Protein AF-A0A3P7Z552-F1 (afdb_monomer)

Radius of gyration: 44.99 Å; Cα contacts (8 Å, |Δi|>4): 333; chains: 1; bounding box: 112×77×110 Å

Mean predicted aligned error: 21.87 Å

Secondary structure (DSSP, 8-state):
-EEEEE-TT--TT-EEESSSSEESSS--EEESPPTT-EEEEEEEEE-TTTTT-GGG--EEEEEEEPPP---HHHHHHHGGGGS--PPPPP---EEEEEETTEEEEE----TT--S--EEEEEEEETTEEEEEEESSSEEEE-S--TTS-EEEEEEEEETTEEPPPPPPEEE-TTS-SPBPP----------------------------THHHHHHHHHHHHHHHHHHHHHHHHHHHHHHHTTS---------------------

Nearest PDB structures (foldseek):
  7y8h-assembly1_A  TM=8.495E-01  e=5.181E-06  Chelicerata
  1x5a-assembly1_A  TM=7.934E-01  e=2.711E-05  Mus musculus
  6xay-assembly2_B  TM=5.189E-01  e=1.094E-05  Homo sapiens
  7yld-assembly2_I  TM=7.518E-01  e=1.071E-02  Homo sapiens
  7u08-assembly1_A  TM=3.903E-01  e=3.159E-04  Homo sapiens

Sequence (265 aa):
MWYRYQCPECPVTTVAHPAENTFTTQRLELSSLKAGSTYTVLIFAENKISKIEAAISQYALVEFTTRQLLDVKEVSLEIYCNYRATVPVVRGLRIEGVQESGVTIAWKPIEIIKNELSYEIESFHNNSSIVVETIRTYYTFESLKPQFMYSFRVRVVSEYGHGAWSEPLWYQPGRGLPIGPINDHDNDDDDYAQNNSIVDFHWSSSVPSLWIWVLLICAFVIIVLFTLLICLRQNQNRKRLSDCDGIDSYKNSIFICLFFFHFKI

pLDDT: mean 75.09, std 21.09, range [28.56, 98.12]

InterPro domains:
  IPR003961 Fibronectin type III [PF00041] (90-169)
  IPR003961 Fibronectin type III [PS50853] (89-176)
  IPR003961 Fibronectin type III [SM00060] (87-163)
  IPR003961 Fibronectin type III [cd00063] (90-168)
  IPR013783 Immunoglobulin-like fold [G3DSA:2.60.40.10] (2-68)
  IPR013783 Immunoglobulin-like fold [G3DSA:2.60.40.10] (90-172)
  IPR036116 Fibronectin type III superfamily [SSF49265] (80-182)
  IPR050449 Ephrin receptor tyrosine kinases [PTHR46877] (7-230)

Structure (mmCIF, N/CA/C/O backbone):
data_AF-A0A3P7Z552-F1
#
_entry.id   AF-A0A3P7Z552-F1
#
loop_
_atom_site.group_PDB
_atom_site.id
_atom_site.type_symbol
_atom_site.label_atom_id
_atom_site.label_alt_id
_atom_site.label_comp_id
_atom_site.label_asym_id
_atom_site.label_entity_id
_atom_site.label_seq_id
_atom_site.pdbx_PDB_ins_code
_atom_site.Cartn_x
_atom_site.Cartn_y
_atom_site.Cartn_z
_atom_site.occupancy
_atom_site.B_iso_or_equiv
_atom_site.auth_seq_id
_atom_site.auth_comp_id
_atom_site.auth_asym_id
_atom_site.auth_atom_id
_atom_site.pdbx_PDB_model_num
ATOM 1 N N . MET A 1 1 ? 29.270 -6.203 -61.004 1.00 78.88 1 MET A N 1
ATOM 2 C CA . MET A 1 1 ? 29.649 -6.833 -59.727 1.00 78.88 1 MET A CA 1
ATOM 3 C C . MET A 1 1 ? 28.451 -6.678 -58.818 1.00 78.88 1 MET A C 1
ATOM 5 O O . MET A 1 1 ? 27.829 -5.621 -58.867 1.00 78.88 1 MET A O 1
ATOM 9 N N . TRP A 1 2 ? 28.083 -7.720 -58.094 1.00 87.44 2 TRP A N 1
ATOM 10 C CA . TRP A 1 2 ? 27.037 -7.660 -57.079 1.00 87.44 2 TRP A CA 1
ATOM 11 C C . TRP A 1 2 ? 27.579 -8.286 -55.801 1.00 87.44 2 TRP A C 1
ATOM 13 O O . TRP A 1 2 ? 28.575 -9.009 -55.825 1.00 87.44 2 TRP A O 1
ATOM 23 N N . TYR A 1 3 ? 26.929 -7.985 -54.695 1.00 89.81 3 TYR A N 1
ATOM 24 C CA . TYR A 1 3 ? 27.220 -8.563 -53.403 1.00 89.81 3 TYR A CA 1
ATOM 25 C C . TYR A 1 3 ? 26.139 -9.565 -53.046 1.00 89.81 3 TYR A C 1
ATOM 27 O O . TYR A 1 3 ? 24.981 -9.414 -53.437 1.00 89.81 3 TYR A O 1
ATOM 35 N N . ARG A 1 4 ? 26.523 -10.591 -52.301 1.00 89.94 4 ARG A N 1
ATOM 36 C CA . ARG A 1 4 ? 25.605 -11.529 -51.661 1.00 89.94 4 ARG A CA 1
ATOM 37 C C . ARG A 1 4 ? 25.976 -11.604 -50.195 1.00 89.94 4 ARG A C 1
ATOM 39 O O . ARG A 1 4 ? 27.164 -11.654 -49.887 1.00 89.94 4 ARG A O 1
ATOM 46 N N . TYR A 1 5 ? 24.996 -11.631 -49.301 1.00 91.94 5 TYR A N 1
ATOM 47 C CA . TYR A 1 5 ? 25.269 -11.828 -47.879 1.00 91.94 5 TYR A CA 1
ATOM 48 C C . TYR A 1 5 ? 24.710 -13.159 -47.375 1.00 91.94 5 TYR A C 1
ATOM 50 O O . TYR A 1 5 ? 23.750 -13.703 -47.923 1.00 91.94 5 TYR A O 1
ATOM 58 N N . GLN A 1 6 ? 25.331 -13.695 -46.328 1.00 91.38 6 GLN A N 1
ATOM 59 C CA . GLN A 1 6 ? 24.820 -14.818 -45.549 1.00 91.38 6 GLN A CA 1
ATOM 60 C C . GLN A 1 6 ? 24.952 -14.491 -44.066 1.00 91.38 6 GLN A C 1
ATOM 62 O O . GLN A 1 6 ? 26.011 -14.061 -43.619 1.00 91.38 6 GLN A O 1
ATOM 67 N N . CYS A 1 7 ? 23.883 -14.720 -43.310 1.00 91.38 7 CYS A N 1
ATOM 68 C CA . CYS A 1 7 ? 23.893 -14.618 -41.858 1.00 91.38 7 CYS A CA 1
ATOM 69 C C . CYS A 1 7 ? 23.390 -15.947 -41.273 1.00 91.38 7 CYS A C 1
ATOM 71 O O . CYS A 1 7 ? 22.176 -16.146 -41.208 1.00 91.38 7 CYS A O 1
ATOM 73 N N . PRO A 1 8 ? 24.287 -16.884 -40.919 1.00 88.75 8 PRO A N 1
ATOM 74 C CA . PRO A 1 8 ? 23.902 -18.233 -40.497 1.00 88.75 8 PRO A CA 1
ATOM 75 C C . PRO A 1 8 ? 23.135 -18.253 -39.170 1.00 88.75 8 PRO A C 1
ATOM 77 O O . PRO A 1 8 ? 22.266 -19.097 -38.982 1.00 88.75 8 PRO A O 1
ATOM 80 N N . GLU A 1 9 ? 23.426 -17.310 -38.273 1.00 91.25 9 GLU A N 1
ATOM 81 C CA . GLU A 1 9 ? 22.829 -17.240 -36.932 1.00 91.25 9 GLU A CA 1
ATOM 82 C C . GLU A 1 9 ? 21.707 -16.194 -36.824 1.00 91.25 9 GLU A C 1
ATOM 84 O O . GLU A 1 9 ? 21.160 -15.977 -35.742 1.00 91.25 9 GLU A O 1
ATOM 89 N N . CYS A 1 10 ? 21.337 -15.534 -37.928 1.00 91.31 10 CYS A N 1
ATOM 90 C CA . CYS A 1 10 ? 20.244 -14.565 -37.910 1.00 91.31 10 CYS A CA 1
ATOM 91 C C . CYS A 1 10 ? 18.884 -15.259 -37.685 1.00 91.31 10 CYS A C 1
ATOM 93 O O . CYS A 1 10 ? 18.593 -16.270 -38.327 1.00 91.31 10 CYS A O 1
ATOM 95 N N . PRO A 1 11 ? 18.009 -14.707 -36.823 1.00 90.25 11 PRO A N 1
ATOM 96 C CA . PRO A 1 11 ? 16.634 -15.170 -36.670 1.00 90.25 11 PRO A CA 1
ATOM 97 C C . PRO A 1 11 ? 15.841 -15.147 -37.984 1.00 90.25 11 PRO A C 1
ATOM 99 O O . PRO A 1 11 ? 16.024 -14.272 -38.825 1.00 90.25 11 PRO A O 1
ATOM 102 N N . VAL A 1 12 ? 14.845 -16.029 -38.111 1.00 87.00 12 VAL A N 1
ATOM 103 C CA . VAL A 1 12 ? 13.898 -16.016 -39.249 1.00 87.00 12 VAL A CA 1
ATOM 104 C C . VAL A 1 12 ? 13.080 -14.722 -39.349 1.00 87.00 12 VAL A C 1
ATOM 106 O O . VAL A 1 12 ? 12.520 -14.421 -40.395 1.00 87.00 12 VAL A O 1
ATOM 109 N N . THR A 1 13 ? 13.008 -13.950 -38.261 1.00 88.25 13 THR A N 1
ATOM 110 C CA . THR A 1 13 ? 12.330 -12.649 -38.194 1.00 88.25 13 THR A CA 1
ATOM 111 C C . THR A 1 13 ? 13.183 -11.496 -38.712 1.00 88.25 13 THR A C 1
ATOM 113 O O . THR A 1 13 ? 12.690 -10.371 -38.773 1.00 88.25 13 THR A O 1
ATOM 116 N N . THR A 1 14 ? 14.461 -11.732 -39.023 1.00 90.88 14 THR A N 1
ATOM 117 C CA . THR A 1 14 ? 15.367 -10.693 -39.509 1.00 90.88 14 THR A CA 1
ATOM 118 C C . THR A 1 14 ? 14.901 -10.172 -40.859 1.00 90.88 14 THR A C 1
ATOM 120 O O . THR A 1 14 ? 14.710 -10.939 -41.801 1.00 90.88 14 THR A O 1
ATOM 123 N N . VAL A 1 15 ? 14.748 -8.854 -40.960 1.00 92.19 15 VAL A N 1
ATOM 124 C CA . VAL A 1 15 ? 14.378 -8.190 -42.212 1.00 92.19 15 VAL A CA 1
ATOM 125 C C . VAL A 1 15 ? 15.610 -7.487 -42.757 1.00 92.19 15 VAL A C 1
ATOM 127 O O . VAL A 1 15 ? 16.234 -6.683 -42.064 1.00 92.19 15 VAL A O 1
ATOM 130 N N . ALA A 1 16 ? 15.966 -7.802 -43.997 1.00 91.06 16 ALA A N 1
ATOM 131 C CA . ALA A 1 16 ? 17.075 -7.169 -44.688 1.00 91.06 16 ALA A CA 1
ATOM 132 C C . ALA A 1 16 ? 16.589 -6.059 -45.616 1.00 91.06 16 ALA A C 1
ATOM 134 O O . ALA A 1 16 ? 15.540 -6.175 -46.250 1.00 91.06 16 ALA A O 1
ATOM 135 N N . HIS A 1 17 ? 17.371 -4.989 -45.705 1.00 90.75 17 HIS A N 1
ATOM 136 C CA . HIS A 1 17 ? 17.194 -3.941 -46.698 1.00 90.75 17 HIS A CA 1
ATOM 137 C C . HIS A 1 17 ? 18.519 -3.740 -47.446 1.00 90.75 17 HIS A C 1
ATOM 139 O O . HIS A 1 17 ? 19.508 -3.336 -46.824 1.00 90.75 17 HIS A O 1
ATOM 145 N N . PRO A 1 18 ? 18.562 -4.011 -48.766 1.00 87.19 18 PRO A N 1
ATOM 146 C CA . PRO A 1 18 ? 17.468 -4.520 -49.613 1.00 87.19 18 PRO A CA 1
ATOM 147 C C . PRO A 1 18 ? 17.020 -5.952 -49.245 1.00 87.19 18 PRO A C 1
ATOM 149 O O . PRO A 1 18 ? 17.784 -6.710 -48.661 1.00 87.19 18 PRO A O 1
ATOM 152 N N . ALA A 1 19 ? 15.768 -6.299 -49.573 1.00 82.44 19 ALA A N 1
ATOM 153 C CA . ALA A 1 19 ? 15.126 -7.555 -49.149 1.00 82.44 19 ALA A CA 1
ATOM 154 C C . ALA A 1 19 ? 15.685 -8.813 -49.833 1.00 82.44 19 ALA A C 1
ATOM 156 O O . ALA A 1 19 ? 15.510 -9.926 -49.340 1.00 82.44 19 ALA A O 1
ATOM 157 N N . GLU A 1 20 ? 16.347 -8.643 -50.975 1.00 82.25 20 GLU A N 1
ATOM 158 C CA . GLU A 1 20 ? 17.007 -9.731 -51.682 1.00 82.25 20 GLU A CA 1
ATOM 159 C C . GLU A 1 20 ? 18.341 -10.089 -51.017 1.00 82.25 20 GLU A C 1
ATOM 161 O O . GLU A 1 20 ? 19.071 -9.240 -50.506 1.00 82.25 20 GLU A O 1
ATOM 166 N N . ASN A 1 21 ? 18.705 -11.370 -51.077 1.00 80.31 21 ASN A N 1
ATOM 167 C CA . ASN A 1 21 ? 19.999 -11.857 -50.590 1.00 80.31 21 ASN A CA 1
ATOM 168 C C . ASN A 1 21 ? 21.188 -11.359 -51.434 1.00 80.31 21 ASN A C 1
ATOM 170 O O . ASN A 1 21 ? 22.340 -11.468 -51.002 1.00 80.31 21 ASN A O 1
ATOM 174 N N . THR A 1 22 ? 20.910 -10.812 -52.619 1.00 86.00 22 THR A N 1
ATOM 175 C CA . THR A 1 22 ? 21.871 -10.178 -53.515 1.00 86.00 22 THR A CA 1
ATOM 176 C C . THR A 1 22 ? 21.560 -8.706 -53.697 1.00 86.00 22 THR A C 1
ATOM 178 O O . THR A 1 22 ? 20.406 -8.320 -53.844 1.00 86.00 22 THR A O 1
ATOM 181 N N . PHE A 1 23 ? 22.597 -7.880 -53.737 1.00 89.00 23 PHE A N 1
ATOM 182 C CA . PHE A 1 23 ? 22.444 -6.438 -53.832 1.00 89.00 23 PHE A CA 1
ATOM 183 C C . PHE A 1 23 ? 23.617 -5.794 -54.566 1.00 89.00 23 PHE A C 1
ATOM 185 O O . PHE A 1 23 ? 24.729 -6.314 -54.589 1.00 89.00 23 PHE A O 1
ATOM 192 N N . THR A 1 24 ? 23.379 -4.650 -55.199 1.00 87.38 24 THR A N 1
ATOM 193 C CA . THR A 1 24 ? 24.417 -3.879 -55.910 1.00 87.38 24 THR A CA 1
ATOM 194 C C . THR A 1 24 ? 24.844 -2.625 -55.152 1.00 87.38 24 THR A C 1
ATOM 196 O O . THR A 1 24 ? 25.784 -1.947 -55.562 1.00 87.38 24 THR A O 1
ATOM 199 N N . THR A 1 25 ? 24.150 -2.297 -54.062 1.00 85.44 25 THR A N 1
ATOM 200 C CA . THR A 1 25 ? 24.465 -1.174 -53.176 1.00 85.44 25 THR A CA 1
ATOM 201 C C . THR A 1 25 ? 25.641 -1.512 -52.256 1.00 85.44 25 THR A C 1
ATOM 203 O O . THR A 1 25 ? 26.015 -2.667 -52.091 1.00 85.44 25 THR A O 1
ATOM 206 N N . GLN A 1 26 ? 26.232 -0.500 -51.620 1.00 86.62 26 GLN A N 1
ATOM 207 C CA . GLN A 1 26 ? 27.277 -0.689 -50.598 1.00 86.62 26 GLN A CA 1
ATOM 208 C C . GLN A 1 26 ? 26.708 -0.702 -49.169 1.00 86.62 26 GLN A C 1
ATOM 210 O O . GLN A 1 26 ? 27.449 -0.591 -48.198 1.00 86.62 26 GLN A O 1
ATOM 215 N N . ARG A 1 27 ? 25.380 -0.796 -49.033 1.00 89.38 27 ARG A N 1
ATOM 216 C CA . ARG A 1 27 ? 24.671 -0.724 -47.754 1.00 89.38 27 ARG A CA 1
ATOM 217 C C . ARG A 1 27 ? 23.698 -1.889 -47.643 1.00 89.38 27 ARG A C 1
ATOM 219 O O . ARG A 1 27 ? 22.850 -2.054 -48.518 1.00 89.38 27 ARG A O 1
ATOM 226 N N . LEU A 1 28 ? 23.847 -2.638 -46.556 1.00 90.62 28 LEU A N 1
ATOM 227 C CA . LEU A 1 28 ? 22.957 -3.697 -46.100 1.00 90.62 28 LEU A CA 1
ATOM 228 C C . LEU A 1 28 ? 22.501 -3.331 -44.687 1.00 90.62 28 LEU A C 1
ATOM 230 O O . LEU A 1 28 ? 23.337 -3.108 -43.811 1.00 90.62 28 LEU A O 1
ATOM 234 N N . GLU A 1 29 ? 21.194 -3.264 -44.465 1.00 92.12 29 GLU A N 1
ATOM 235 C CA . GLU A 1 29 ? 20.614 -3.053 -43.139 1.00 92.12 29 GLU A CA 1
ATOM 236 C C . GLU A 1 29 ? 19.877 -4.310 -42.695 1.00 92.12 29 GLU A C 1
ATOM 238 O O . GLU A 1 29 ? 19.029 -4.820 -43.422 1.00 92.12 29 GLU A O 1
ATOM 243 N N . LEU A 1 30 ? 20.193 -4.795 -41.496 1.00 92.56 30 LEU A N 1
ATOM 244 C CA . LEU A 1 30 ? 19.517 -5.925 -40.868 1.00 92.56 30 LEU A CA 1
ATOM 245 C C . LEU A 1 30 ? 18.741 -5.413 -39.656 1.00 92.56 30 LEU A C 1
ATOM 247 O O . LEU A 1 30 ? 19.326 -4.840 -38.735 1.00 92.56 30 LEU A O 1
ATOM 251 N N . SER A 1 31 ? 17.428 -5.617 -39.652 1.00 91.75 31 SER A N 1
ATOM 252 C CA . SER A 1 31 ? 16.546 -5.279 -38.534 1.00 91.75 31 SER A CA 1
ATOM 253 C C . SER A 1 31 ? 15.936 -6.536 -37.911 1.00 91.75 31 SER A C 1
ATOM 255 O O . SER A 1 31 ? 16.075 -7.639 -38.439 1.00 91.75 31 SER A O 1
ATOM 257 N N . SER A 1 32 ? 15.289 -6.388 -36.750 1.00 91.00 32 SER A N 1
ATOM 258 C CA . SER A 1 32 ? 14.664 -7.501 -36.012 1.00 91.00 32 SER A CA 1
ATOM 259 C C . SER A 1 32 ? 15.648 -8.596 -35.562 1.00 91.00 32 SER A C 1
ATOM 261 O O . SER A 1 32 ? 15.313 -9.782 -35.528 1.00 91.00 32 SER A O 1
ATOM 263 N N . LEU A 1 33 ? 16.875 -8.195 -35.218 1.00 91.75 33 LEU A N 1
ATOM 264 C CA . LEU A 1 33 ? 17.875 -9.038 -34.560 1.00 91.75 33 LEU A CA 1
ATOM 265 C C . LEU A 1 33 ? 17.625 -9.086 -33.045 1.00 91.75 33 LEU A C 1
ATOM 267 O O . LEU A 1 33 ? 17.090 -8.138 -32.465 1.00 91.75 33 LEU A O 1
ATOM 271 N N . LYS A 1 34 ? 18.031 -10.174 -32.383 1.00 90.75 34 LYS A N 1
ATOM 272 C CA . LYS A 1 34 ? 17.919 -10.302 -30.924 1.00 90.75 34 LYS A CA 1
ATOM 273 C C . LYS A 1 34 ? 18.885 -9.331 -30.250 1.00 90.75 34 LYS A C 1
ATOM 275 O O . LYS A 1 34 ? 20.026 -9.195 -30.683 1.00 90.75 34 LYS A O 1
ATOM 280 N N . ALA A 1 35 ? 18.436 -8.669 -29.188 1.00 89.38 35 ALA A N 1
ATOM 281 C CA . ALA A 1 35 ? 19.264 -7.778 -28.382 1.00 89.38 35 ALA A CA 1
ATOM 282 C C . ALA A 1 35 ? 20.356 -8.541 -27.604 1.00 89.38 35 ALA A C 1
ATOM 284 O O . ALA A 1 35 ? 20.172 -9.711 -27.258 1.00 89.38 35 ALA A O 1
ATOM 285 N N . GLY A 1 36 ? 21.479 -7.877 -27.319 1.00 88.31 36 GLY A N 1
ATOM 286 C CA . GLY A 1 36 ? 22.594 -8.427 -26.534 1.00 88.31 36 GLY A CA 1
ATOM 287 C C . GLY A 1 36 ? 23.224 -9.691 -27.127 1.00 88.31 36 GLY A C 1
ATOM 288 O O . GLY A 1 36 ? 23.725 -10.526 -26.382 1.00 88.31 36 GLY A O 1
ATOM 289 N N . SER A 1 37 ? 23.126 -9.877 -28.443 1.00 91.25 37 SER A N 1
ATOM 290 C CA . SER A 1 37 ? 23.593 -11.074 -29.146 1.00 91.25 37 SER A CA 1
ATOM 291 C C . SER A 1 37 ? 24.652 -10.689 -30.174 1.00 91.25 37 SER A C 1
ATOM 293 O O . SER A 1 37 ? 24.537 -9.651 -30.832 1.00 91.25 37 SER A O 1
ATOM 295 N N . THR A 1 38 ? 25.686 -11.513 -30.304 1.00 93.62 38 THR A N 1
ATOM 296 C CA . THR A 1 38 ? 26.704 -11.361 -31.347 1.00 93.62 38 THR A CA 1
ATOM 297 C C . THR A 1 38 ? 26.264 -12.103 -32.597 1.00 93.62 38 THR A C 1
ATOM 299 O O . THR A 1 38 ? 25.733 -13.205 -32.505 1.00 93.62 38 THR A O 1
ATOM 302 N N . TYR A 1 39 ? 26.462 -11.476 -33.751 1.00 93.69 39 TYR A N 1
ATOM 303 C CA . TYR A 1 39 ? 26.129 -12.025 -35.055 1.00 93.69 39 TYR A CA 1
ATOM 304 C C . TYR A 1 39 ? 27.324 -11.938 -35.992 1.00 93.69 39 TYR A C 1
ATOM 306 O O . TYR A 1 39 ? 28.089 -10.971 -35.965 1.00 93.69 39 TYR A O 1
ATOM 314 N N . THR A 1 40 ? 27.418 -12.923 -36.879 1.00 94.12 40 THR A N 1
ATOM 315 C CA . THR A 1 40 ? 28.403 -12.963 -37.958 1.00 94.12 40 THR A CA 1
ATOM 316 C C . THR A 1 40 ? 27.700 -12.902 -39.309 1.00 94.12 40 THR A C 1
ATOM 318 O O . THR A 1 40 ? 26.794 -13.688 -39.588 1.00 94.12 40 THR A O 1
ATOM 321 N N . VAL A 1 41 ? 28.135 -11.983 -40.168 1.00 93.56 41 VAL A N 1
ATOM 322 C CA . VAL A 1 41 ? 27.643 -11.826 -41.540 1.00 93.56 41 VAL A CA 1
ATOM 323 C C . VAL A 1 41 ? 28.797 -12.014 -42.514 1.00 93.56 41 VAL A C 1
ATOM 325 O O . VAL A 1 41 ? 29.832 -11.358 -42.412 1.00 93.56 41 VAL A O 1
ATOM 328 N N . LEU A 1 42 ? 28.603 -12.912 -43.475 1.00 91.50 42 LEU A N 1
ATOM 329 C CA . LEU A 1 42 ? 29.540 -13.182 -44.559 1.00 91.50 42 LEU A CA 1
ATOM 330 C C . LEU A 1 42 ? 29.101 -12.399 -45.795 1.00 91.50 42 LEU A C 1
ATOM 332 O O . LEU A 1 42 ? 27.964 -12.561 -46.244 1.00 91.50 42 LEU A O 1
ATOM 336 N N . ILE A 1 43 ? 29.981 -11.571 -46.355 1.00 91.06 43 ILE A N 1
ATOM 337 C CA . ILE A 1 43 ? 29.708 -10.775 -47.559 1.00 91.06 43 ILE A CA 1
ATOM 338 C C . ILE A 1 43 ? 30.594 -11.267 -48.697 1.00 91.06 43 ILE A C 1
ATOM 340 O O . ILE A 1 43 ? 31.818 -11.193 -48.624 1.00 91.06 43 ILE A O 1
ATOM 344 N N . PHE A 1 44 ? 29.967 -11.732 -49.769 1.00 88.31 44 PHE A N 1
ATOM 345 C CA . PHE A 1 44 ? 30.616 -12.236 -50.973 1.00 88.31 44 PHE A CA 1
ATOM 346 C C . PHE A 1 44 ? 30.554 -11.168 -52.061 1.00 88.31 44 PHE A C 1
ATOM 348 O O . PHE A 1 44 ? 29.479 -10.634 -52.337 1.00 88.31 44 PHE A O 1
ATOM 355 N N . ALA A 1 45 ? 31.685 -10.875 -52.701 1.00 86.19 45 ALA A N 1
ATOM 356 C CA . ALA A 1 45 ? 31.728 -10.048 -53.902 1.00 86.19 45 ALA A CA 1
ATOM 357 C C . ALA A 1 45 ? 31.728 -10.959 -55.135 1.00 86.19 45 ALA A C 1
ATOM 359 O O . ALA A 1 45 ? 32.672 -11.711 -55.369 1.00 86.19 45 ALA A O 1
ATOM 360 N N . GLU A 1 46 ? 30.663 -10.897 -55.927 1.00 82.75 46 GLU A N 1
ATOM 361 C CA . GLU A 1 46 ? 30.442 -11.796 -57.053 1.00 82.75 46 GLU A CA 1
ATOM 362 C C . GLU A 1 46 ? 30.428 -11.042 -58.392 1.00 82.75 46 GLU A C 1
ATOM 364 O O . GLU A 1 46 ? 30.015 -9.880 -58.534 1.00 82.75 46 GLU A O 1
ATOM 369 N N . ASN A 1 47 ? 30.917 -11.726 -59.422 1.00 78.94 47 ASN A N 1
ATOM 370 C CA . ASN A 1 47 ? 30.888 -11.273 -60.802 1.00 78.94 47 ASN A CA 1
ATOM 371 C C . ASN A 1 47 ? 30.501 -12.443 -61.726 1.00 78.94 47 ASN A C 1
ATOM 373 O O . ASN A 1 47 ? 30.228 -13.559 -61.293 1.00 78.94 47 ASN A O 1
ATOM 377 N N . LYS A 1 48 ? 30.447 -12.200 -63.038 1.00 72.19 48 LYS A N 1
ATOM 378 C CA . LYS A 1 48 ? 30.058 -13.238 -64.008 1.00 72.19 48 LYS A CA 1
ATOM 379 C C . LYS A 1 48 ? 31.056 -14.412 -64.087 1.00 72.19 48 LYS A C 1
ATOM 381 O O . LYS A 1 48 ? 30.699 -15.442 -64.642 1.00 72.19 48 LYS A O 1
ATOM 386 N N . ILE A 1 49 ? 32.260 -14.262 -63.527 1.00 67.06 49 ILE A N 1
ATOM 387 C CA . ILE A 1 49 ? 33.347 -15.254 -63.521 1.00 67.06 49 ILE A CA 1
ATOM 388 C C . ILE A 1 49 ? 33.311 -16.088 -62.227 1.00 67.06 49 ILE A C 1
ATOM 390 O O . ILE A 1 49 ? 33.524 -17.294 -62.269 1.00 67.06 49 ILE A O 1
ATOM 394 N N . SER A 1 50 ? 32.929 -15.494 -61.090 1.00 63.75 50 SER A N 1
ATOM 395 C CA . SER A 1 50 ? 32.868 -16.171 -59.784 1.00 63.75 50 SER A CA 1
ATOM 396 C C . SER A 1 50 ? 31.802 -17.272 -59.689 1.00 63.75 50 SER A C 1
ATOM 398 O O . SER A 1 50 ? 31.834 -18.068 -58.759 1.00 63.75 50 SER A O 1
ATOM 400 N N . LYS A 1 51 ? 30.865 -17.354 -60.647 1.00 58.94 51 LYS A N 1
ATOM 401 C CA . LYS A 1 51 ? 29.892 -18.460 -60.746 1.00 58.94 51 LYS A CA 1
ATOM 402 C C . LYS A 1 51 ? 30.502 -19.777 -61.245 1.00 58.94 51 LYS A C 1
ATOM 404 O O . LYS A 1 51 ? 29.878 -20.816 -61.069 1.00 58.94 51 LYS A O 1
ATOM 409 N N . ILE A 1 52 ? 31.670 -19.731 -61.890 1.00 60.22 52 ILE A N 1
ATOM 410 C CA . ILE A 1 52 ? 32.281 -20.885 -62.571 1.00 60.22 52 ILE A CA 1
ATOM 411 C C . ILE A 1 52 ? 33.181 -21.683 -61.615 1.00 60.22 52 ILE A C 1
ATOM 413 O O . ILE A 1 52 ? 33.342 -22.886 -61.787 1.00 60.22 52 ILE A O 1
ATOM 417 N N . GLU A 1 53 ? 33.696 -21.046 -60.559 1.00 62.34 53 GLU A N 1
ATOM 418 C CA . GLU A 1 53 ? 34.611 -21.670 -59.602 1.00 62.34 53 GLU A CA 1
ATOM 419 C C . GLU A 1 53 ? 34.274 -21.229 -58.169 1.00 62.34 53 GLU A C 1
ATOM 421 O O . GLU A 1 53 ? 34.924 -20.377 -57.564 1.00 62.34 53 GLU A O 1
ATOM 426 N N . ALA A 1 54 ? 33.212 -21.819 -57.612 1.00 55.62 54 ALA A N 1
ATOM 427 C CA . ALA A 1 54 ? 32.751 -21.550 -56.245 1.00 55.62 54 ALA A CA 1
ATOM 428 C C . ALA A 1 54 ? 33.806 -21.875 -55.162 1.00 55.62 54 ALA A C 1
ATOM 430 O O . ALA A 1 54 ? 33.675 -21.435 -54.024 1.00 55.62 54 ALA A O 1
ATOM 431 N N . ALA A 1 55 ? 34.869 -22.609 -55.514 1.00 55.03 55 ALA A N 1
ATOM 432 C CA . ALA A 1 55 ? 35.958 -22.992 -54.617 1.00 55.03 55 ALA A CA 1
ATOM 433 C C . ALA A 1 55 ? 36.845 -21.813 -54.158 1.00 55.03 55 ALA A C 1
ATOM 435 O O . ALA A 1 55 ? 37.580 -21.962 -53.186 1.00 55.03 55 ALA A O 1
ATOM 436 N N . ILE A 1 56 ? 36.772 -20.647 -54.819 1.00 54.81 56 ILE A N 1
ATOM 437 C CA . ILE A 1 56 ? 37.615 -19.469 -54.524 1.00 54.81 56 ILE A CA 1
ATOM 438 C C . ILE A 1 56 ? 36.762 -18.272 -54.067 1.00 54.81 56 ILE A C 1
ATOM 440 O O . ILE A 1 56 ? 37.229 -17.135 -54.071 1.00 54.81 56 ILE A O 1
ATOM 444 N N . SER A 1 57 ? 35.492 -18.466 -53.683 1.00 61.38 57 SER A N 1
ATOM 445 C CA . SER A 1 57 ? 34.647 -17.340 -53.265 1.00 61.38 57 SER A CA 1
ATOM 446 C C . SER A 1 57 ? 35.179 -16.714 -51.967 1.00 61.38 57 SER A C 1
ATOM 448 O O . SER A 1 57 ? 34.866 -17.170 -50.868 1.00 61.38 57 SER A O 1
ATOM 450 N N . GLN A 1 58 ? 36.005 -15.677 -52.100 1.00 71.94 58 GLN A N 1
ATOM 451 C CA . GLN A 1 58 ? 36.489 -14.875 -50.986 1.00 71.94 58 GLN A CA 1
ATOM 452 C C . GLN A 1 58 ? 35.315 -14.079 -50.416 1.00 71.94 58 GLN A C 1
ATOM 454 O O . GLN A 1 58 ? 34.550 -13.452 -51.155 1.00 71.94 58 GLN A O 1
ATOM 459 N N . TYR A 1 59 ? 35.175 -14.119 -49.098 1.00 84.38 59 TYR A N 1
ATOM 460 C CA . TYR A 1 59 ? 34.166 -13.367 -48.371 1.00 84.38 59 TYR A CA 1
ATOM 461 C C . TYR A 1 59 ? 34.820 -12.497 -47.306 1.00 84.38 59 TYR A C 1
ATOM 463 O O . TYR A 1 59 ? 35.853 -12.849 -46.736 1.00 84.38 59 TYR A O 1
ATOM 471 N N . ALA A 1 60 ? 34.193 -11.361 -47.027 1.00 88.44 60 ALA A N 1
ATOM 472 C CA . ALA A 1 60 ? 34.483 -10.578 -45.839 1.00 88.44 60 ALA A CA 1
ATOM 473 C C . ALA A 1 60 ? 33.622 -11.093 -44.680 1.00 88.44 60 ALA A C 1
ATOM 475 O O . ALA A 1 60 ? 32.428 -11.342 -44.859 1.00 88.44 60 ALA A O 1
ATOM 476 N N . LEU A 1 61 ? 34.227 -11.245 -43.503 1.00 90.25 61 LEU A N 1
ATOM 477 C CA . LEU A 1 61 ? 33.532 -11.587 -42.266 1.00 90.25 61 LEU A CA 1
ATOM 478 C C . LEU A 1 61 ? 33.289 -10.305 -41.469 1.00 90.25 61 LEU A C 1
ATOM 480 O O . LEU A 1 61 ? 34.232 -9.578 -41.161 1.00 90.25 61 LEU A O 1
ATOM 484 N N . VAL A 1 62 ? 32.026 -10.041 -41.143 1.00 92.38 62 VAL A N 1
ATOM 485 C CA . VAL A 1 62 ? 31.608 -8.912 -40.308 1.00 92.38 62 VAL A CA 1
ATOM 486 C C . VAL A 1 62 ? 30.977 -9.460 -39.039 1.00 92.38 62 VAL A C 1
ATOM 488 O O . VAL A 1 62 ? 29.929 -10.099 -39.091 1.00 92.38 62 VAL A O 1
ATOM 491 N N . GLU A 1 63 ? 31.612 -9.202 -37.903 1.00 94.25 63 GLU A N 1
ATOM 492 C CA . GLU A 1 63 ? 31.104 -9.568 -36.585 1.00 94.25 63 GLU A CA 1
ATOM 493 C C . GLU A 1 63 ? 30.630 -8.314 -35.852 1.00 94.25 63 GLU A C 1
ATOM 495 O O . GLU A 1 63 ? 31.330 -7.300 -35.816 1.00 94.25 63 GLU A O 1
ATOM 500 N N . PHE A 1 64 ? 29.423 -8.363 -35.294 1.00 92.38 64 PHE A N 1
ATOM 501 C CA . PHE A 1 64 ? 28.871 -7.255 -34.523 1.00 92.38 64 PHE A CA 1
ATOM 502 C C . PHE A 1 64 ? 27.984 -7.758 -33.387 1.00 92.38 64 PHE A C 1
ATOM 504 O O . PHE A 1 64 ? 27.309 -8.778 -33.506 1.00 92.38 64 PHE A O 1
ATOM 511 N N . THR A 1 65 ? 27.940 -7.003 -32.292 1.00 91.38 65 THR A N 1
ATOM 512 C CA . THR A 1 65 ? 27.090 -7.300 -31.135 1.00 91.38 65 THR A CA 1
ATOM 513 C C . THR A 1 65 ? 25.963 -6.285 -31.052 1.00 91.38 65 THR A C 1
ATOM 515 O O . THR A 1 65 ? 26.193 -5.072 -31.049 1.00 91.38 65 THR A O 1
ATOM 518 N N . THR A 1 66 ? 24.722 -6.767 -31.007 1.00 91.44 66 THR A N 1
ATOM 519 C CA . THR A 1 66 ? 23.557 -5.899 -30.831 1.00 91.44 66 THR A CA 1
ATOM 520 C C . THR A 1 66 ? 23.533 -5.334 -29.417 1.00 91.44 66 THR A C 1
ATOM 522 O O . THR A 1 66 ? 23.955 -5.971 -28.451 1.00 91.44 66 THR A O 1
ATOM 525 N N . ARG A 1 67 ? 23.000 -4.117 -29.276 1.00 86.06 67 ARG A N 1
ATOM 526 C CA . ARG A 1 67 ? 22.826 -3.506 -27.955 1.00 86.06 67 ARG A CA 1
ATOM 527 C C . ARG A 1 67 ? 21.941 -4.400 -27.091 1.00 86.06 67 ARG A C 1
ATOM 529 O O . ARG A 1 67 ? 20.937 -4.927 -27.570 1.00 86.06 67 ARG A O 1
ATOM 536 N N . GLN A 1 68 ? 22.314 -4.570 -25.829 1.00 82.94 68 GLN A N 1
ATOM 537 C CA . GLN A 1 68 ? 21.476 -5.253 -24.855 1.00 82.94 68 GLN A CA 1
ATOM 538 C C . GLN A 1 68 ? 20.273 -4.367 -24.526 1.00 82.94 68 GLN A C 1
ATOM 540 O O . GLN A 1 68 ? 20.423 -3.176 -24.255 1.00 82.94 68 GLN A O 1
ATOM 545 N N . LEU A 1 69 ? 19.075 -4.947 -24.563 1.00 72.19 69 LEU A N 1
ATOM 546 C CA . LEU A 1 69 ? 17.909 -4.334 -23.944 1.00 72.19 69 LEU A CA 1
ATOM 547 C C . LEU A 1 69 ? 18.023 -4.643 -22.454 1.00 72.19 69 LEU A C 1
ATOM 549 O O . LEU A 1 69 ? 17.872 -5.794 -22.051 1.00 72.19 69 LEU A O 1
ATOM 553 N N . LEU A 1 70 ? 18.377 -3.630 -21.665 1.00 67.44 70 LEU A N 1
ATOM 554 C CA . LEU A 1 70 ? 18.262 -3.698 -20.214 1.00 67.44 70 LEU A CA 1
ATOM 555 C C . LEU A 1 70 ? 16.792 -3.956 -19.883 1.00 67.44 70 LEU A C 1
ATOM 557 O O . LEU A 1 70 ? 15.914 -3.222 -20.344 1.00 67.44 70 LEU A O 1
ATOM 561 N N . ASP A 1 71 ? 16.531 -5.018 -19.124 1.00 55.53 71 ASP A N 1
ATOM 562 C CA . ASP A 1 71 ? 15.193 -5.286 -18.623 1.00 55.53 71 ASP A CA 1
ATOM 563 C C . ASP A 1 71 ? 14.804 -4.110 -17.717 1.00 55.53 71 ASP A C 1
ATOM 565 O O . ASP A 1 71 ? 15.512 -3.767 -16.766 1.00 55.53 71 ASP A O 1
ATOM 569 N N . VAL A 1 72 ? 13.701 -3.438 -18.043 1.00 51.47 72 VAL A N 1
ATOM 570 C CA . VAL A 1 72 ? 13.278 -2.155 -17.443 1.00 51.47 72 VAL A CA 1
ATOM 571 C C . VAL A 1 72 ? 13.059 -2.265 -15.921 1.00 51.47 72 VAL A C 1
ATOM 573 O O . VAL A 1 72 ? 12.936 -1.260 -15.222 1.00 51.47 72 VAL A O 1
ATOM 576 N N . LYS A 1 73 ? 13.092 -3.478 -15.364 1.00 52.97 73 LYS A N 1
ATOM 577 C CA . LYS A 1 73 ? 13.080 -3.727 -13.921 1.00 52.97 73 LYS A CA 1
ATOM 578 C C . LYS A 1 73 ? 14.293 -3.183 -13.164 1.00 52.97 73 LYS A C 1
ATOM 580 O O . LYS A 1 73 ? 14.114 -2.764 -12.026 1.00 52.97 73 LYS A O 1
ATOM 585 N N . GLU A 1 74 ? 15.488 -3.155 -13.749 1.00 51.44 74 GLU A N 1
ATOM 586 C CA . GLU A 1 74 ? 16.704 -2.780 -13.000 1.00 51.44 74 GLU A CA 1
ATOM 587 C C . GLU A 1 74 ? 16.988 -1.268 -13.055 1.00 51.44 74 GLU A C 1
ATOM 589 O O . GLU A 1 74 ? 17.368 -0.657 -12.059 1.00 51.44 74 GLU A O 1
ATOM 594 N N . VAL A 1 75 ? 16.640 -0.618 -14.170 1.00 47.25 75 VAL A N 1
ATOM 595 C CA . VAL A 1 75 ? 16.746 0.848 -14.342 1.00 47.25 75 VAL A CA 1
ATOM 596 C C . VAL A 1 75 ? 15.705 1.609 -13.499 1.00 47.25 75 VAL A C 1
ATOM 598 O O . VAL A 1 75 ? 15.864 2.794 -13.208 1.00 47.25 75 VAL A O 1
ATOM 601 N N . SER A 1 76 ? 14.660 0.917 -13.035 1.00 51.41 76 SER A N 1
ATOM 602 C CA . SER A 1 76 ? 13.631 1.485 -12.155 1.00 51.41 76 SER A CA 1
ATOM 603 C C . SER A 1 76 ? 14.122 1.755 -10.725 1.00 51.41 76 SER A C 1
ATOM 605 O O . SER A 1 76 ? 13.480 2.521 -10.010 1.00 51.41 76 SER A O 1
ATOM 607 N N . LEU A 1 77 ? 15.235 1.152 -10.289 1.00 51.19 77 LEU A N 1
ATOM 608 C CA . LEU A 1 77 ? 15.736 1.334 -8.921 1.00 51.19 77 LEU A CA 1
ATOM 609 C C . LEU A 1 77 ? 16.662 2.548 -8.791 1.00 51.19 77 LEU A C 1
ATOM 611 O O . LEU A 1 77 ? 16.523 3.312 -7.840 1.00 51.19 77 LEU A O 1
ATOM 615 N N . GLU A 1 78 ? 17.539 2.797 -9.763 1.00 48.59 78 GLU A N 1
ATOM 616 C CA . GLU A 1 78 ? 18.468 3.935 -9.686 1.00 48.59 78 GLU A CA 1
ATOM 617 C C . GLU A 1 78 ? 17.795 5.279 -10.006 1.00 48.59 78 GLU A C 1
ATOM 619 O O . GLU A 1 78 ? 18.161 6.310 -9.442 1.00 48.59 78 GLU A O 1
ATOM 624 N N . ILE A 1 79 ? 16.739 5.279 -10.829 1.00 46.91 79 ILE A N 1
ATOM 625 C CA . ILE A 1 79 ? 15.944 6.488 -11.113 1.00 46.91 79 ILE A CA 1
ATOM 626 C C . ILE A 1 79 ? 15.052 6.874 -9.916 1.00 46.91 79 ILE A C 1
ATOM 628 O O . ILE A 1 79 ? 14.696 8.043 -9.763 1.00 46.91 79 ILE A O 1
ATOM 632 N N . TYR A 1 80 ? 14.750 5.937 -9.011 1.00 49.22 80 TYR A N 1
ATOM 633 C CA . TYR A 1 80 ? 13.976 6.223 -7.802 1.00 49.22 80 TYR A CA 1
ATOM 634 C C . TYR A 1 80 ? 14.838 6.734 -6.636 1.00 49.22 80 TYR A C 1
ATOM 636 O O . TYR A 1 80 ? 14.290 7.140 -5.633 1.00 49.22 80 TYR A O 1
ATOM 644 N N . CYS A 1 81 ? 16.168 6.808 -6.710 1.00 49.72 81 CYS A N 1
ATOM 645 C CA . CYS A 1 81 ? 16.961 7.301 -5.567 1.00 49.72 81 CYS A CA 1
ATOM 646 C C . CYS A 1 81 ? 17.343 8.790 -5.637 1.00 49.72 81 CYS A C 1
ATOM 648 O O . CYS A 1 81 ? 18.080 9.260 -4.774 1.00 49.72 81 CYS A O 1
ATOM 650 N N . ASN A 1 82 ? 16.819 9.553 -6.608 1.00 49.34 82 ASN A N 1
ATOM 651 C CA . ASN A 1 82 ? 17.045 11.005 -6.695 1.00 49.34 82 ASN A CA 1
ATOM 652 C C . ASN A 1 82 ? 15.801 11.871 -6.399 1.00 49.34 82 ASN A C 1
ATOM 654 O O . ASN A 1 82 ? 15.799 13.073 -6.662 1.00 49.34 82 ASN A O 1
ATOM 658 N N . TYR A 1 83 ? 14.743 11.295 -5.817 1.00 50.06 83 TYR A N 1
ATOM 659 C CA . TYR A 1 83 ? 13.750 12.075 -5.074 1.00 50.06 83 TYR A CA 1
ATOM 660 C C . TYR A 1 83 ? 14.143 12.012 -3.596 1.00 50.06 83 TYR A C 1
ATOM 662 O O . TYR A 1 83 ? 14.540 10.956 -3.110 1.00 50.06 83 TYR A O 1
ATOM 670 N N . ARG A 1 84 ? 14.078 13.136 -2.868 1.00 53.81 84 ARG A N 1
ATOM 671 C CA . ARG A 1 84 ? 14.094 13.124 -1.393 1.00 53.81 84 ARG A CA 1
ATOM 672 C C . ARG A 1 84 ? 13.214 11.965 -0.941 1.00 53.81 84 ARG A C 1
ATOM 674 O O . ARG A 1 84 ? 12.045 12.012 -1.294 1.00 53.81 84 ARG A O 1
ATOM 681 N N . ALA A 1 85 ? 13.755 10.972 -0.233 1.00 58.25 85 ALA A N 1
ATOM 682 C CA . ALA A 1 85 ? 13.012 9.796 0.214 1.00 58.25 85 ALA A CA 1
ATOM 683 C C . ALA A 1 85 ? 11.774 10.242 1.009 1.00 58.25 85 ALA A C 1
ATOM 685 O O . ALA A 1 85 ? 11.843 10.519 2.205 1.00 58.25 85 ALA A O 1
ATOM 686 N N . THR A 1 86 ? 10.649 10.420 0.320 1.00 69.19 86 THR A N 1
ATOM 687 C CA . THR A 1 86 ? 9.388 10.778 0.945 1.00 69.19 86 THR A CA 1
ATOM 688 C C . THR A 1 86 ? 8.826 9.500 1.524 1.00 69.19 86 THR A C 1
ATOM 690 O O . THR A 1 86 ? 8.573 8.519 0.825 1.00 69.19 86 THR A O 1
ATOM 693 N N . VAL A 1 87 ? 8.677 9.502 2.840 1.00 81.38 87 VAL A N 1
ATOM 694 C CA . VAL A 1 87 ? 8.109 8.375 3.564 1.00 81.38 87 VAL A CA 1
ATOM 695 C C . VAL A 1 87 ? 6.678 8.151 3.049 1.00 81.38 87 VAL A C 1
ATOM 697 O O . VAL A 1 87 ? 5.909 9.116 2.954 1.00 81.38 87 VAL A O 1
ATOM 700 N N . PRO A 1 88 ? 6.309 6.916 2.664 1.00 85.50 88 PRO A N 1
ATOM 701 C CA . PRO A 1 88 ? 5.037 6.651 2.007 1.00 85.50 88 PRO A CA 1
ATOM 702 C C . PRO A 1 88 ? 3.844 6.957 2.917 1.00 85.50 88 PRO A C 1
ATOM 704 O O . PRO A 1 88 ? 3.898 6.802 4.135 1.00 85.50 88 PRO A O 1
ATOM 707 N N . VAL A 1 89 ? 2.736 7.370 2.300 1.00 90.38 89 VAL A N 1
ATOM 708 C CA . VAL A 1 89 ? 1.477 7.662 3.000 1.00 90.38 89 VAL A CA 1
ATOM 709 C C . VAL A 1 89 ? 0.672 6.379 3.183 1.00 90.38 89 VAL A C 1
ATOM 711 O O . VAL A 1 89 ? 0.510 5.600 2.239 1.00 90.38 89 VAL A O 1
ATOM 714 N N . VAL A 1 90 ? 0.130 6.179 4.385 1.00 93.94 90 VAL A N 1
ATOM 715 C CA . VAL A 1 90 ? -0.728 5.032 4.710 1.00 93.94 90 VAL A CA 1
ATOM 716 C C . VAL A 1 90 ? -2.049 5.116 3.945 1.00 93.94 90 VAL A C 1
ATOM 718 O O . VAL A 1 90 ? -2.683 6.168 3.879 1.00 93.94 90 VAL A O 1
ATOM 721 N N . ARG A 1 91 ? -2.485 3.990 3.368 1.00 93.06 91 ARG A N 1
ATOM 722 C CA . ARG A 1 91 ? -3.729 3.888 2.588 1.00 93.06 91 ARG A CA 1
ATOM 723 C C . ARG A 1 91 ? -4.620 2.757 3.091 1.00 93.06 91 ARG A C 1
ATOM 725 O O . ARG A 1 91 ? -4.155 1.790 3.689 1.00 93.06 91 ARG A O 1
ATOM 732 N N . GLY A 1 92 ? -5.913 2.854 2.778 1.00 93.44 92 GLY A N 1
ATOM 733 C CA . GLY A 1 92 ? -6.896 1.823 3.121 1.00 93.44 92 GLY A CA 1
ATOM 734 C C . GLY A 1 92 ? -7.127 1.674 4.624 1.00 93.44 92 GLY A C 1
ATOM 735 O O . GLY A 1 92 ? -7.384 0.558 5.080 1.00 93.44 92 GLY A O 1
ATOM 736 N N . LEU A 1 93 ? -6.993 2.780 5.366 1.00 96.12 93 LEU A N 1
ATOM 737 C CA . LEU A 1 93 ? -7.381 2.867 6.768 1.00 96.12 93 LEU A CA 1
ATOM 738 C C . LEU A 1 93 ? -8.885 2.591 6.886 1.00 96.12 93 LEU A C 1
ATOM 740 O O . LEU A 1 93 ? -9.692 3.219 6.202 1.00 96.12 93 LEU A O 1
ATOM 744 N N . ARG A 1 94 ? -9.247 1.615 7.714 1.00 95.25 94 ARG A N 1
ATOM 745 C CA . ARG A 1 94 ? -10.617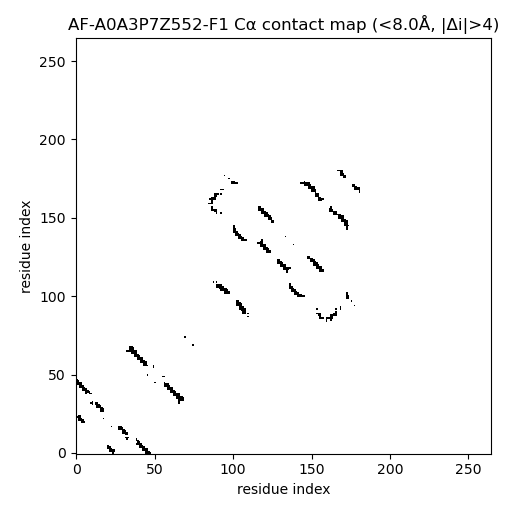 1.113 7.857 1.00 95.25 94 ARG A CA 1
ATOM 746 C C . ARG A 1 94 ? -10.852 0.560 9.257 1.00 95.25 94 ARG A C 1
ATOM 748 O O . ARG A 1 94 ? -9.901 0.261 9.978 1.00 95.25 94 ARG A O 1
ATOM 755 N N . ILE A 1 95 ? -12.120 0.367 9.602 1.00 94.75 95 ILE A N 1
ATOM 756 C CA . ILE A 1 95 ? -12.518 -0.417 10.773 1.00 94.75 95 ILE A CA 1
ATOM 757 C C . ILE A 1 95 ? -12.470 -1.899 10.402 1.00 94.75 95 ILE A C 1
ATOM 759 O O . ILE A 1 95 ? -13.086 -2.312 9.423 1.00 94.75 95 ILE A O 1
ATOM 763 N N . GLU A 1 96 ? -11.739 -2.682 11.187 1.00 93.69 96 GLU A N 1
ATOM 764 C CA . GLU A 1 96 ? -11.629 -4.138 11.043 1.00 93.69 96 GLU A CA 1
ATOM 765 C C . GLU A 1 96 ? -12.540 -4.870 12.041 1.00 93.69 96 GLU A C 1
ATOM 767 O O . GLU A 1 96 ? -13.063 -5.940 11.743 1.00 93.69 96 GLU A O 1
ATOM 772 N N . GLY A 1 97 ? -12.761 -4.288 13.225 1.00 89.19 97 GLY A N 1
ATOM 773 C CA . GLY A 1 97 ? -13.600 -4.883 14.262 1.00 89.19 97 GLY A CA 1
ATOM 774 C C . GLY A 1 97 ? -14.186 -3.842 15.206 1.00 89.19 97 GLY A C 1
ATOM 775 O O . GLY A 1 97 ? -13.553 -2.833 15.503 1.00 89.19 97 GLY A O 1
ATOM 776 N N . VAL A 1 98 ? -15.401 -4.100 15.682 1.00 90.81 98 VAL A N 1
ATOM 777 C CA . VAL A 1 98 ? -16.117 -3.256 16.647 1.00 90.81 98 VAL A CA 1
ATOM 778 C C . VAL A 1 98 ? -16.321 -4.048 17.934 1.00 90.81 98 VAL A C 1
ATOM 780 O O . VAL A 1 98 ? -16.698 -5.220 17.888 1.00 90.81 98 VAL A O 1
ATOM 783 N N . GLN A 1 99 ? -16.068 -3.413 19.076 1.00 85.81 99 GLN A N 1
ATOM 784 C CA . GLN A 1 99 ? -16.319 -3.961 20.410 1.00 85.81 99 GLN A CA 1
ATOM 785 C C . GLN A 1 99 ? -17.258 -3.030 21.195 1.00 85.81 99 GLN A C 1
ATOM 787 O O . GLN A 1 99 ? -17.488 -1.894 20.784 1.00 85.81 99 GLN A O 1
ATOM 792 N N . GLU A 1 100 ? -17.789 -3.491 22.332 1.00 81.19 100 GLU A N 1
ATOM 793 C CA . GLU A 1 100 ? -18.772 -2.751 23.150 1.00 81.19 100 GLU A CA 1
ATOM 794 C C . GLU A 1 100 ? -18.331 -1.313 23.477 1.00 81.19 100 GLU A C 1
ATOM 796 O O . GLU A 1 100 ? -19.105 -0.367 23.341 1.00 81.19 100 GLU A O 1
ATOM 801 N N . SER A 1 101 ? -17.061 -1.141 23.837 1.00 85.06 101 SER A N 1
ATOM 802 C CA . SER A 1 101 ? -16.427 0.150 24.116 1.00 85.06 101 SER A CA 1
ATOM 803 C C . SER A 1 101 ? -15.112 0.301 23.351 1.00 85.06 101 SER A C 1
ATOM 805 O O . SER A 1 101 ? -14.181 0.946 23.820 1.00 85.06 101 SER A O 1
ATOM 807 N N . GLY A 1 102 ? -14.989 -0.322 22.179 1.00 90.06 102 GLY A N 1
ATOM 808 C CA . GLY A 1 102 ? -13.716 -0.379 21.467 1.00 90.06 102 GLY A CA 1
ATOM 809 C C . GLY A 1 102 ? -13.855 -0.471 19.960 1.00 90.06 102 GLY A C 1
ATOM 810 O O . GLY A 1 102 ? -14.942 -0.694 19.416 1.00 90.06 102 GLY A O 1
ATOM 811 N N . VAL A 1 103 ? -12.736 -0.251 19.281 1.00 94.31 103 VAL A N 1
ATOM 812 C CA . VAL A 1 103 ? -12.635 -0.416 17.834 1.00 94.31 103 VAL A CA 1
ATOM 813 C C . VAL A 1 103 ? -11.233 -0.849 17.452 1.00 94.31 103 VAL A C 1
ATOM 815 O O . VAL A 1 103 ? -10.235 -0.313 17.936 1.00 94.31 103 VAL A O 1
ATOM 818 N N . THR A 1 104 ? -11.162 -1.799 16.535 1.00 96.12 104 THR A N 1
ATOM 819 C CA . THR A 1 104 ? -9.930 -2.190 15.867 1.00 96.12 104 THR A CA 1
ATOM 820 C C . THR A 1 104 ? -9.894 -1.529 14.503 1.00 96.12 104 THR A C 1
ATOM 822 O O . THR A 1 104 ? -10.763 -1.777 13.664 1.00 96.12 104 THR A O 1
ATOM 825 N N . ILE A 1 105 ? -8.881 -0.700 14.274 1.00 96.75 105 ILE A N 1
ATOM 826 C CA . ILE A 1 105 ? -8.584 -0.124 12.963 1.00 96.75 105 ILE A CA 1
ATOM 827 C C . ILE A 1 105 ? -7.459 -0.910 12.295 1.00 96.75 105 ILE A C 1
ATOM 829 O O . ILE A 1 105 ? -6.565 -1.423 12.968 1.00 96.75 105 ILE A O 1
ATOM 833 N N . ALA A 1 106 ? -7.489 -0.986 10.971 1.00 97.38 106 ALA A N 1
ATOM 834 C CA . ALA A 1 106 ? -6.449 -1.615 10.169 1.00 97.38 106 ALA A CA 1
ATOM 835 C C . ALA A 1 106 ? -6.191 -0.813 8.895 1.00 97.38 106 ALA A C 1
ATOM 837 O O . ALA A 1 106 ? -7.053 -0.073 8.421 1.00 97.38 106 ALA A O 1
ATOM 838 N N . TRP A 1 107 ? -5.008 -0.975 8.315 1.00 96.69 107 TRP A N 1
ATOM 839 C CA . TRP A 1 107 ? -4.628 -0.336 7.054 1.00 96.69 107 TRP A CA 1
ATOM 840 C C . TRP A 1 107 ? -3.931 -1.324 6.124 1.00 96.69 107 TRP A C 1
ATOM 842 O O . TRP A 1 107 ? -3.666 -2.471 6.495 1.00 96.69 107 TRP A O 1
ATOM 852 N N . LYS A 1 108 ? -3.713 -0.924 4.867 1.00 94.38 108 LYS A N 1
ATOM 853 C CA . LYS A 1 108 ? -2.991 -1.768 3.910 1.00 94.38 108 LYS A CA 1
ATOM 854 C C . LYS A 1 108 ? -1.490 -1.762 4.236 1.00 94.38 108 LYS A C 1
ATOM 856 O O . LYS A 1 108 ? -0.948 -0.678 4.467 1.00 94.38 108 LYS A O 1
ATOM 861 N N . PRO A 1 109 ? -0.819 -2.931 4.234 1.00 88.56 109 PRO A N 1
ATOM 862 C CA . PRO A 1 109 ? 0.630 -2.999 4.382 1.00 88.56 109 PRO A CA 1
ATOM 863 C C . PRO A 1 109 ? 1.325 -2.300 3.209 1.00 88.56 109 PRO A C 1
ATOM 865 O O . PRO A 1 109 ? 0.806 -2.260 2.092 1.00 88.56 109 PRO A O 1
ATOM 868 N N . ILE A 1 110 ? 2.510 -1.753 3.468 1.00 86.81 110 ILE A N 1
ATOM 869 C CA . ILE A 1 110 ? 3.343 -1.105 2.454 1.00 86.81 110 ILE A CA 1
ATOM 870 C C . ILE A 1 110 ? 4.443 -2.089 2.053 1.00 86.81 110 ILE A C 1
ATOM 872 O O . ILE A 1 110 ? 5.374 -2.322 2.811 1.00 86.81 110 ILE A O 1
ATOM 876 N N . GLU A 1 11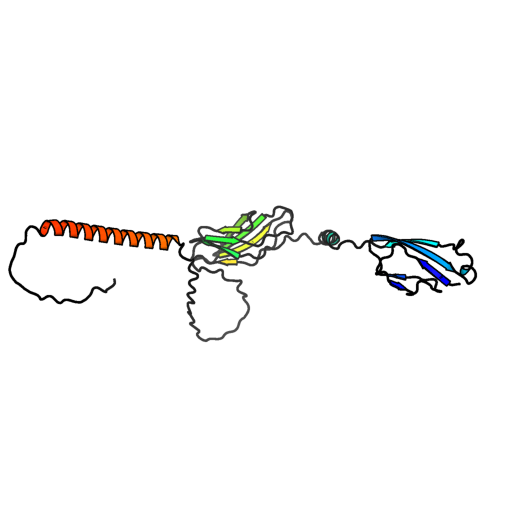1 ? 4.331 -2.669 0.858 1.00 75.38 111 GLU A N 1
ATOM 877 C CA . GLU A 1 111 ? 5.220 -3.750 0.383 1.00 75.38 111 GLU A CA 1
ATOM 878 C C . GLU A 1 111 ? 6.535 -3.251 -0.245 1.00 75.38 111 GLU A C 1
ATOM 880 O O . GLU A 1 111 ? 7.419 -4.036 -0.574 1.00 75.38 111 GLU A O 1
ATOM 885 N N . ILE A 1 112 ? 6.670 -1.938 -0.441 1.00 66.56 112 ILE A N 1
ATOM 886 C CA . ILE A 1 112 ? 7.774 -1.338 -1.208 1.00 66.56 112 ILE A CA 1
ATOM 887 C C . ILE A 1 112 ? 9.062 -1.258 -0.369 1.00 66.56 112 ILE A C 1
ATOM 889 O O . ILE A 1 112 ? 10.162 -1.198 -0.917 1.00 66.56 112 ILE A O 1
ATOM 893 N N . ILE A 1 113 ? 8.946 -1.277 0.961 1.00 66.12 113 ILE A N 1
ATOM 894 C CA . ILE A 1 113 ? 10.071 -1.078 1.876 1.00 66.12 113 ILE A CA 1
ATOM 895 C C . ILE A 1 113 ? 10.465 -2.429 2.476 1.00 66.12 113 ILE A C 1
ATOM 897 O O . ILE A 1 113 ? 9.662 -3.085 3.128 1.00 66.12 113 ILE A O 1
ATOM 901 N N . LYS A 1 114 ? 11.715 -2.851 2.238 1.00 59.97 114 LYS A N 1
ATOM 902 C CA . LYS A 1 114 ? 12.271 -4.113 2.763 1.00 59.97 114 LYS A CA 1
ATOM 903 C C . LYS A 1 114 ? 12.583 -4.067 4.267 1.00 59.97 114 LYS A C 1
ATOM 905 O O . LYS A 1 114 ? 12.816 -5.117 4.856 1.00 59.97 114 LYS A O 1
ATOM 910 N N . ASN A 1 115 ? 12.614 -2.874 4.861 1.00 68.50 115 ASN A N 1
ATOM 911 C CA . ASN A 1 115 ? 12.840 -2.674 6.291 1.00 68.50 115 ASN A CA 1
ATOM 912 C C . ASN A 1 115 ? 11.546 -2.790 7.103 1.00 68.50 115 ASN A C 1
ATOM 914 O O . ASN A 1 115 ? 10.447 -2.560 6.600 1.00 68.50 115 ASN A O 1
ATOM 918 N N . GLU A 1 116 ? 11.710 -3.100 8.388 1.00 74.38 116 GLU A N 1
ATOM 919 C CA . GLU A 1 116 ? 10.638 -3.068 9.379 1.00 74.38 116 GLU A CA 1
ATOM 920 C C . GLU A 1 116 ? 10.152 -1.621 9.563 1.00 74.38 116 GLU A C 1
ATOM 922 O O . GLU A 1 116 ? 10.906 -0.745 9.986 1.00 74.38 116 GLU A O 1
ATOM 927 N N . LEU A 1 117 ? 8.903 -1.357 9.170 1.00 85.06 117 LEU A N 1
ATOM 928 C CA . LEU A 1 117 ? 8.254 -0.056 9.323 1.00 85.06 117 LEU A CA 1
ATOM 929 C C . LEU A 1 117 ? 7.538 0.015 10.669 1.00 85.06 117 LEU A C 1
ATOM 931 O O . LEU A 1 117 ? 6.824 -0.923 11.034 1.00 85.06 117 LEU A O 1
ATOM 935 N N . SER A 1 118 ? 7.646 1.155 11.350 1.00 92.50 118 SER A N 1
ATOM 936 C CA . SER A 1 118 ? 6.740 1.498 12.443 1.00 92.50 118 SER A CA 1
ATOM 937 C C . SER A 1 118 ? 5.683 2.500 11.978 1.00 92.50 118 SER A C 1
ATOM 939 O O . SER A 1 118 ? 5.789 3.141 10.927 1.00 92.50 118 SER A O 1
ATOM 941 N N . TYR A 1 119 ? 4.596 2.575 12.733 1.00 95.62 119 TYR A N 1
ATOM 942 C CA . TYR A 1 119 ? 3.447 3.416 12.451 1.00 95.62 119 TYR A CA 1
ATOM 943 C C . TYR A 1 119 ? 3.086 4.197 13.702 1.00 95.62 119 TYR A C 1
ATOM 945 O O . TYR A 1 119 ? 2.973 3.623 14.783 1.00 95.62 119 TYR A O 1
ATOM 953 N N . GLU A 1 120 ? 2.826 5.486 13.533 1.00 97.38 120 GLU A N 1
ATOM 954 C CA . GLU A 1 120 ? 2.194 6.310 14.554 1.00 97.38 120 GLU A CA 1
ATOM 955 C C . GLU A 1 120 ? 0.713 6.465 14.235 1.00 97.38 120 GLU A C 1
ATOM 957 O O . GLU A 1 120 ? 0.329 6.754 13.097 1.00 97.38 120 GLU A O 1
ATOM 962 N N . ILE A 1 121 ? -0.109 6.297 15.261 1.00 98.12 121 ILE A N 1
ATOM 963 C CA . ILE A 1 121 ? -1.552 6.450 15.215 1.00 98.12 121 ILE A CA 1
ATOM 964 C C . ILE A 1 121 ? -1.923 7.595 16.134 1.00 98.12 121 ILE A C 1
ATOM 966 O O . ILE A 1 121 ? -1.672 7.544 17.336 1.00 98.12 121 ILE A O 1
ATOM 970 N N . GLU A 1 122 ? -2.565 8.606 15.571 1.00 97.88 122 GLU A N 1
ATOM 971 C CA . GLU A 1 122 ? -3.183 9.675 16.331 1.00 97.88 122 GLU A CA 1
ATOM 972 C C . GLU A 1 122 ? -4.679 9.394 16.471 1.00 97.88 122 GLU A C 1
ATOM 974 O O . GLU A 1 122 ? -5.386 9.207 15.478 1.00 97.88 122 GLU A O 1
ATOM 979 N N . SER A 1 123 ? -5.163 9.397 17.709 1.00 96.38 123 SER A N 1
ATOM 980 C CA . SER A 1 123 ? -6.586 9.475 18.026 1.00 96.38 123 SER A CA 1
ATOM 981 C C . SER A 1 123 ? -6.903 10.849 18.590 1.00 96.38 123 SER A C 1
ATOM 983 O O . SER A 1 123 ? -6.286 11.266 19.573 1.00 96.38 123 SER A O 1
ATOM 985 N N . PHE A 1 124 ? -7.884 11.528 18.009 1.00 96.12 124 PHE A N 1
ATOM 986 C CA . PHE A 1 124 ? -8.332 12.840 18.457 1.00 96.12 124 PHE A CA 1
ATOM 987 C C . PHE A 1 124 ? -9.814 12.805 18.830 1.00 96.12 124 PHE A C 1
ATOM 989 O O . PHE A 1 124 ? -10.635 12.256 18.094 1.00 96.12 124 PHE A O 1
ATOM 996 N N . HIS A 1 125 ? -10.146 13.376 19.988 1.00 94.31 125 HIS A N 1
ATOM 997 C CA . HIS A 1 125 ? -11.518 13.581 20.448 1.00 94.31 125 HIS A CA 1
ATOM 998 C C . HIS A 1 125 ? -11.578 14.785 21.393 1.00 94.31 125 HIS A C 1
ATOM 1000 O O . HIS A 1 125 ? -10.694 14.956 22.226 1.00 94.31 125 HIS A O 1
ATOM 1006 N N . ASN A 1 126 ? -12.627 15.608 21.303 1.00 90.94 126 ASN A N 1
ATOM 1007 C CA . ASN A 1 126 ? -12.879 16.722 22.233 1.00 90.94 126 ASN A CA 1
ATOM 1008 C C . ASN A 1 126 ? -11.635 17.597 22.539 1.00 90.94 126 ASN A C 1
ATOM 1010 O O . ASN A 1 126 ? -11.309 17.841 23.700 1.00 90.94 126 ASN A O 1
ATOM 1014 N N . ASN A 1 127 ? -10.901 18.020 21.502 1.00 89.00 127 ASN A N 1
ATOM 1015 C CA . ASN A 1 127 ? -9.650 18.792 21.608 1.00 89.00 127 ASN A CA 1
ATOM 1016 C C . ASN A 1 127 ? -8.489 18.101 22.350 1.00 89.00 127 ASN A C 1
ATOM 1018 O O . ASN A 1 127 ? -7.498 18.748 22.683 1.00 89.00 127 ASN A O 1
ATOM 1022 N N . SER A 1 128 ? -8.574 16.792 22.578 1.00 91.81 128 SER A N 1
ATOM 1023 C CA . SER A 1 128 ? -7.500 15.966 23.121 1.00 91.81 128 SER A CA 1
ATOM 1024 C C . SER A 1 128 ? -6.992 15.008 22.045 1.00 91.81 128 SER A C 1
ATOM 1026 O O . SER A 1 128 ? -7.776 14.259 21.457 1.00 91.81 128 SER A O 1
ATOM 1028 N N . SER A 1 129 ? -5.682 15.027 21.793 1.00 94.00 129 SER A N 1
ATOM 1029 C CA . SER A 1 129 ? -4.994 14.039 20.962 1.00 94.00 129 SER A CA 1
ATOM 1030 C C . SER A 1 129 ? -4.161 13.092 21.818 1.00 94.00 129 SER A C 1
ATOM 1032 O O . SER A 1 129 ? -3.542 13.485 22.808 1.00 94.00 129 SER A O 1
ATOM 1034 N N . ILE A 1 130 ? -4.143 11.827 21.415 1.00 95.00 130 ILE A N 1
ATOM 1035 C CA . ILE A 1 130 ? -3.257 10.793 21.947 1.00 95.00 130 ILE A CA 1
ATOM 1036 C C . ILE A 1 130 ? -2.561 10.163 20.747 1.00 95.00 130 ILE A C 1
ATOM 1038 O O . ILE A 1 130 ? -3.221 9.844 19.757 1.00 95.00 130 ILE A O 1
ATOM 1042 N N . VAL A 1 131 ? -1.243 9.992 20.838 1.00 96.88 131 VAL A N 1
ATOM 1043 C CA . VAL A 1 131 ? -0.426 9.354 19.803 1.00 96.88 131 VAL A CA 1
ATOM 1044 C C . VAL A 1 131 ? 0.174 8.073 20.365 1.00 96.88 131 VAL A C 1
ATOM 1046 O O . VAL A 1 131 ? 0.697 8.071 21.479 1.00 96.88 131 VAL A O 1
ATOM 1049 N N . VAL A 1 132 ? 0.078 6.990 19.600 1.00 97.19 132 VAL A N 1
ATOM 1050 C CA . VAL A 1 132 ? 0.626 5.674 19.946 1.00 97.19 132 VAL A CA 1
ATOM 1051 C C . VAL A 1 132 ? 1.430 5.137 18.769 1.00 97.19 132 VAL A C 1
ATOM 1053 O O . VAL A 1 132 ? 1.067 5.375 17.621 1.00 97.19 132 VAL A O 1
ATOM 1056 N N . GLU A 1 133 ? 2.497 4.394 19.048 1.00 96.50 133 GLU A N 1
ATOM 1057 C CA . GLU A 1 133 ? 3.322 3.739 18.033 1.00 96.50 133 GLU A CA 1
ATOM 1058 C C . GLU A 1 133 ? 3.092 2.218 18.009 1.00 96.50 133 GLU A C 1
ATOM 1060 O O . GLU A 1 133 ? 2.859 1.585 19.042 1.00 96.50 133 GLU A O 1
ATOM 1065 N N . THR A 1 134 ? 3.148 1.613 16.823 1.00 95.56 134 THR A N 1
ATOM 1066 C CA . THR A 1 134 ? 3.064 0.158 16.628 1.00 95.56 134 THR A CA 1
ATOM 1067 C C . THR A 1 134 ? 3.818 -0.278 15.374 1.00 95.56 134 THR A C 1
ATOM 1069 O O . THR A 1 134 ? 3.932 0.470 14.411 1.00 95.56 134 THR A O 1
ATOM 1072 N N . ILE A 1 135 ? 4.280 -1.525 15.353 1.00 93.81 135 ILE A N 1
ATOM 1073 C CA . ILE A 1 135 ? 4.858 -2.177 14.160 1.00 93.81 135 ILE A CA 1
ATOM 1074 C C . ILE A 1 135 ? 3.813 -2.967 13.356 1.00 93.81 135 ILE A C 1
ATOM 1076 O O . ILE A 1 135 ? 4.082 -3.475 12.269 1.00 93.81 135 ILE A O 1
ATOM 1080 N N . ARG A 1 136 ? 2.601 -3.121 13.901 1.00 94.75 136 ARG A N 1
ATOM 1081 C CA . ARG A 1 136 ? 1.517 -3.883 13.267 1.00 94.75 136 ARG A CA 1
ATOM 1082 C C . ARG A 1 136 ? 0.748 -2.999 12.292 1.00 94.75 136 ARG A C 1
ATOM 1084 O O . ARG A 1 136 ? 0.684 -1.793 12.464 1.00 94.75 136 ARG A O 1
ATOM 1091 N N . THR A 1 137 ? 0.066 -3.603 11.324 1.00 95.38 137 THR A N 1
ATOM 1092 C CA . THR A 1 137 ? -0.819 -2.884 10.384 1.00 95.38 137 THR A CA 1
ATOM 1093 C C . THR A 1 137 ? -2.253 -2.724 10.899 1.00 95.38 137 THR A C 1
ATOM 1095 O O . THR A 1 137 ? -3.199 -2.587 10.120 1.00 95.38 137 THR A O 1
ATOM 1098 N N . TYR A 1 138 ? -2.422 -2.826 12.216 1.00 96.69 138 TYR A N 1
ATOM 1099 C CA . TYR A 1 138 ? -3.686 -2.671 12.916 1.00 96.69 138 TYR A CA 1
ATOM 1100 C C . TYR A 1 138 ? -3.438 -2.213 14.355 1.00 96.69 138 TYR A C 1
ATOM 1102 O O . TYR A 1 138 ? -2.367 -2.452 14.924 1.00 96.69 138 TYR A O 1
ATOM 1110 N N . TYR A 1 139 ? -4.446 -1.584 14.951 1.00 97.44 139 TYR A N 1
ATOM 1111 C CA . TYR A 1 139 ? -4.424 -1.155 16.344 1.00 97.44 139 TYR A CA 1
ATOM 1112 C C . TYR A 1 139 ? -5.831 -1.205 16.945 1.00 97.44 139 TYR A C 1
ATOM 1114 O O . TYR A 1 139 ? -6.807 -0.874 16.269 1.00 97.44 139 TYR A O 1
ATOM 1122 N N . THR A 1 140 ? -5.932 -1.614 18.211 1.00 96.06 140 THR A N 1
ATOM 1123 C CA . THR A 1 140 ? -7.205 -1.682 18.940 1.00 96.06 140 THR A CA 1
ATOM 1124 C C . THR A 1 140 ? -7.252 -0.594 19.997 1.00 96.06 140 THR A C 1
ATOM 1126 O O . THR A 1 140 ? -6.410 -0.546 20.891 1.00 96.06 140 THR A O 1
ATOM 1129 N N . PHE A 1 141 ? -8.264 0.261 19.899 1.00 95.19 141 PHE A N 1
ATOM 1130 C CA . PHE A 1 141 ? -8.617 1.213 20.938 1.00 95.19 141 PHE A CA 1
ATOM 1131 C C . PHE A 1 141 ? -9.647 0.589 21.868 1.00 95.19 141 PHE A C 1
ATOM 1133 O O . PHE A 1 141 ? -10.696 0.125 21.421 1.00 95.19 141 PHE A O 1
ATOM 1140 N N . GLU A 1 142 ? -9.360 0.626 23.161 1.00 92.75 142 GLU A N 1
ATOM 1141 C CA . GLU A 1 142 ? -10.231 0.109 24.211 1.00 92.75 142 GLU A CA 1
ATOM 1142 C C . GLU A 1 142 ? -10.819 1.261 25.034 1.00 92.75 142 GLU A C 1
ATOM 1144 O O . GLU A 1 142 ? -10.257 2.356 25.091 1.00 92.75 142 GLU A O 1
ATOM 1149 N N . SER A 1 143 ? -11.936 1.004 25.716 1.00 92.00 143 SER A N 1
ATOM 1150 C CA . SER A 1 143 ? -12.569 1.951 26.650 1.00 92.00 143 SER A CA 1
ATOM 1151 C C . SER A 1 143 ? -12.935 3.319 26.044 1.00 92.00 143 SER A C 1
ATOM 1153 O O . SER A 1 143 ? -12.931 4.346 26.729 1.00 92.00 143 SER A O 1
ATOM 1155 N N . LEU A 1 144 ? -13.287 3.345 24.758 1.00 92.12 144 LEU A N 1
ATOM 1156 C CA . LEU A 1 144 ? -13.839 4.508 24.076 1.00 92.12 144 LEU A CA 1
ATOM 1157 C C . LEU A 1 144 ? -15.224 4.850 24.628 1.00 92.12 144 LEU A C 1
ATOM 1159 O O . LEU A 1 144 ? -16.067 3.980 24.855 1.00 92.12 144 LEU A O 1
ATOM 1163 N N . LYS A 1 145 ? -15.479 6.146 24.811 1.00 90.94 145 LYS A N 1
ATOM 1164 C CA . LYS A 1 145 ? -16.754 6.624 25.351 1.00 90.94 145 LYS A CA 1
ATOM 1165 C C . LYS A 1 145 ? -17.744 6.877 24.204 1.00 90.94 145 LYS A C 1
ATOM 1167 O O . LYS A 1 145 ? -17.420 7.652 23.306 1.00 90.94 145 LYS A O 1
ATOM 1172 N N . PRO A 1 146 ? -18.968 6.321 24.245 1.00 87.50 146 PRO A N 1
ATOM 1173 C CA . PRO A 1 146 ? -19.941 6.411 23.142 1.00 87.50 146 PRO A CA 1
ATOM 1174 C C . PRO A 1 146 ? -20.462 7.833 22.876 1.00 87.50 146 PRO A C 1
ATOM 1176 O O . PRO A 1 146 ? -20.966 8.141 21.797 1.00 87.50 146 PRO A O 1
ATOM 1179 N N . GLN A 1 147 ? -20.310 8.727 23.852 1.00 87.25 147 GLN A N 1
ATOM 1180 C CA . GLN A 1 147 ? -20.662 10.142 23.734 1.00 87.25 147 GLN A CA 1
ATOM 1181 C C . GLN A 1 147 ? -19.705 10.953 22.847 1.00 87.25 147 GLN A C 1
ATOM 1183 O O . GLN A 1 147 ? -20.044 12.073 22.473 1.00 87.25 147 GLN A O 1
ATOM 1188 N N . PHE A 1 148 ? -18.511 10.432 22.544 1.00 90.31 148 PHE A N 1
ATOM 1189 C CA . PHE A 1 148 ? -17.494 11.161 21.793 1.00 90.31 148 PHE A CA 1
ATOM 1190 C C . PHE A 1 148 ? -17.331 10.611 20.380 1.00 90.31 148 PHE A C 1
ATOM 1192 O O . PHE A 1 148 ? -17.335 9.401 20.154 1.00 90.31 148 PHE A O 1
ATOM 1199 N N . MET A 1 149 ? -17.152 11.533 19.436 1.00 90.75 149 MET A N 1
ATOM 1200 C CA . MET A 1 149 ? -16.703 11.225 18.087 1.00 90.75 149 MET A CA 1
ATOM 1201 C C . MET A 1 149 ? -15.176 11.265 18.061 1.00 90.75 149 MET A C 1
ATOM 1203 O O . MET A 1 149 ? -14.568 12.239 18.512 1.00 90.75 149 MET A O 1
ATOM 1207 N N . TYR A 1 150 ? -14.577 10.195 17.553 1.00 94.31 150 TYR A N 1
ATOM 1208 C CA . TYR A 1 150 ? -13.136 10.030 17.431 1.00 94.31 150 TYR A CA 1
ATOM 1209 C C . TYR A 1 150 ? -12.730 10.152 15.963 1.00 94.31 150 TYR A C 1
ATOM 1211 O O . TYR A 1 150 ? -13.414 9.619 15.086 1.00 94.31 150 TYR A O 1
ATOM 1219 N N . SER A 1 151 ? -11.602 10.808 15.698 1.00 95.62 151 SER A N 1
ATOM 1220 C CA . SER A 1 151 ? -10.893 10.703 14.420 1.00 95.62 151 SER A CA 1
ATOM 1221 C C . SER A 1 151 ? -9.576 9.973 14.613 1.00 95.62 151 SER A C 1
ATOM 1223 O O . SER A 1 151 ? -8.811 10.315 15.520 1.00 95.62 151 SER A O 1
ATOM 1225 N N . PHE A 1 152 ? -9.291 9.025 13.727 1.00 96.94 152 PHE A N 1
ATOM 1226 C CA . PHE A 1 152 ? -8.033 8.294 13.695 1.00 96.94 152 PHE A CA 1
ATOM 1227 C C . PHE A 1 152 ? -7.236 8.654 12.449 1.00 96.94 152 PHE A C 1
ATOM 1229 O O . PHE A 1 152 ? -7.774 8.640 11.342 1.00 96.94 152 PHE A O 1
ATOM 1236 N N . ARG A 1 153 ? -5.946 8.933 12.616 1.00 97.88 153 ARG A N 1
ATOM 1237 C CA . ARG A 1 153 ? -4.996 9.115 11.513 1.00 97.88 153 ARG A CA 1
ATOM 1238 C C . ARG A 1 153 ? -3.783 8.240 11.747 1.00 97.88 153 ARG A C 1
ATOM 1240 O O . ARG A 1 153 ? -3.370 8.054 12.887 1.00 97.88 153 ARG A O 1
ATOM 1247 N N . VAL A 1 154 ? -3.210 7.717 10.670 1.00 97.75 154 VAL A N 1
ATOM 1248 C CA . VAL A 1 154 ? -2.016 6.870 10.736 1.00 97.75 154 VAL A CA 1
ATOM 1249 C C . VAL A 1 154 ? -0.951 7.434 9.810 1.00 97.75 154 VAL A C 1
ATOM 1251 O O . VAL A 1 154 ? -1.255 7.826 8.682 1.00 97.75 154 VAL A O 1
ATOM 1254 N N . ARG A 1 155 ? 0.299 7.467 10.264 1.00 95.62 155 ARG A N 1
ATOM 1255 C CA . ARG A 1 155 ? 1.460 7.769 9.420 1.00 95.62 155 ARG A CA 1
ATOM 1256 C C . ARG A 1 155 ? 2.552 6.735 9.623 1.00 95.62 155 ARG A C 1
ATOM 1258 O O . ARG A 1 155 ? 2.649 6.117 10.678 1.00 95.62 155 ARG A O 1
ATOM 1265 N N . VAL A 1 156 ? 3.378 6.567 8.602 1.00 93.94 156 VAL A N 1
ATOM 1266 C CA . VAL A 1 156 ? 4.575 5.727 8.679 1.00 93.94 156 VAL A CA 1
ATOM 1267 C C . VAL A 1 156 ? 5.677 6.490 9.402 1.00 93.94 156 VAL A C 1
ATOM 1269 O O . VAL A 1 156 ? 5.845 7.693 9.186 1.00 93.94 156 VAL A O 1
ATOM 1272 N N . VAL A 1 157 ? 6.451 5.782 10.210 1.00 91.06 157 VAL A N 1
ATOM 1273 C CA . VAL A 1 157 ? 7.697 6.259 10.801 1.00 91.06 157 VAL A CA 1
ATOM 1274 C C . VAL A 1 157 ? 8.829 5.388 10.262 1.00 91.06 157 VAL A C 1
ATOM 1276 O O . VAL A 1 157 ? 8.738 4.162 10.210 1.00 91.06 157 VAL A O 1
ATOM 1279 N N . SER A 1 158 ? 9.872 6.040 9.760 1.00 84.12 158 SER A N 1
ATOM 1280 C CA . SER A 1 158 ? 11.032 5.387 9.154 1.00 84.12 158 SER A CA 1
ATOM 1281 C C . SER A 1 158 ? 12.318 6.099 9.563 1.00 84.12 158 SER A C 1
ATOM 1283 O O . SER A 1 158 ? 12.279 7.203 10.107 1.00 84.12 158 SER A O 1
ATOM 1285 N N . GLU A 1 159 ? 13.469 5.516 9.228 1.00 81.31 159 GLU A N 1
ATOM 1286 C CA . GLU A 1 159 ? 14.777 6.156 9.433 1.00 81.31 159 GLU A CA 1
ATOM 1287 C C . GLU A 1 159 ? 14.914 7.511 8.713 1.00 81.31 159 GLU A C 1
ATOM 1289 O O . GLU A 1 159 ? 15.666 8.379 9.149 1.00 81.31 159 GLU A O 1
ATOM 1294 N N . TYR A 1 160 ? 14.142 7.721 7.643 1.00 77.81 160 TYR A N 1
ATOM 1295 C CA . TYR A 1 160 ? 14.115 8.968 6.877 1.00 77.81 160 TYR A CA 1
ATOM 1296 C C . TYR A 1 160 ? 13.159 10.022 7.465 1.00 77.81 160 TYR A C 1
ATOM 1298 O O . TYR A 1 160 ? 13.051 11.124 6.925 1.00 77.81 160 TYR A O 1
ATOM 1306 N N . GLY A 1 161 ? 12.467 9.703 8.565 1.00 85.56 161 GLY A N 1
ATOM 1307 C CA . GLY A 1 161 ? 11.529 10.580 9.264 1.00 85.56 161 GLY A CA 1
ATOM 1308 C C . GLY A 1 161 ? 10.087 10.066 9.260 1.00 85.56 161 GLY A C 1
ATOM 1309 O O . GLY A 1 161 ? 9.819 8.882 9.041 1.00 85.56 161 GLY A O 1
ATOM 1310 N N . HIS A 1 162 ? 9.148 10.982 9.506 1.00 90.38 162 HIS A N 1
ATOM 1311 C CA . HIS A 1 162 ? 7.714 10.695 9.560 1.00 90.38 162 HIS A CA 1
ATOM 1312 C C . HIS A 1 162 ? 7.046 10.992 8.211 1.00 90.38 162 HIS A C 1
ATOM 1314 O O . HIS A 1 162 ? 7.284 12.038 7.602 1.00 90.38 162 HIS A O 1
ATOM 1320 N N . GLY A 1 163 ? 6.174 10.090 7.767 1.00 89.62 163 GLY A N 1
ATOM 1321 C CA . GLY A 1 163 ? 5.313 10.293 6.605 1.00 89.62 163 GLY A CA 1
ATOM 1322 C C . GLY A 1 163 ? 4.175 11.270 6.872 1.00 89.62 163 GLY A C 1
ATOM 1323 O O . GLY A 1 163 ? 3.922 11.687 8.005 1.00 89.62 163 GLY A O 1
ATOM 1324 N N . ALA A 1 164 ? 3.460 11.630 5.807 1.00 93.19 164 ALA A N 1
ATOM 1325 C CA . ALA A 1 164 ? 2.225 12.387 5.957 1.00 93.19 164 ALA A CA 1
ATOM 1326 C C . ALA A 1 164 ? 1.154 11.531 6.648 1.00 93.19 164 ALA A C 1
ATOM 1328 O O . ALA A 1 164 ? 1.100 10.309 6.475 1.00 93.19 164 ALA A O 1
ATOM 1329 N N . TRP A 1 165 ? 0.296 12.194 7.421 1.00 95.94 165 TRP A N 1
ATOM 1330 C CA . TRP A 1 165 ? -0.889 11.572 7.996 1.00 95.94 165 TRP A CA 1
ATOM 1331 C C . TRP A 1 165 ? -1.831 11.077 6.899 1.00 95.94 165 TRP A C 1
ATOM 1333 O O . TRP A 1 165 ? -1.995 11.733 5.871 1.00 95.94 165 TRP A O 1
ATOM 1343 N N . SER A 1 166 ? -2.458 9.926 7.131 1.00 96.44 166 SER A N 1
ATOM 1344 C CA . SER A 1 166 ? -3.582 9.465 6.323 1.00 96.44 166 SER A CA 1
ATOM 1345 C C . SER A 1 166 ? -4.777 10.410 6.447 1.00 96.44 166 SER A C 1
ATOM 1347 O O . SER A 1 166 ? -4.901 11.160 7.421 1.00 96.44 166 SER A O 1
ATOM 1349 N N . GLU A 1 167 ? -5.719 10.272 5.516 1.00 94.62 167 GLU A N 1
ATOM 1350 C CA . GLU A 1 167 ? -7.062 10.820 5.696 1.00 94.62 167 GLU A CA 1
ATOM 1351 C C . GLU A 1 167 ? -7.668 10.338 7.028 1.00 94.62 167 GLU A C 1
ATOM 1353 O O . GLU A 1 167 ? -7.431 9.185 7.427 1.00 94.62 167 GLU A O 1
ATOM 1358 N N . PRO A 1 168 ? -8.407 11.206 7.742 1.00 95.69 168 PRO A N 1
ATOM 1359 C CA . PRO A 1 168 ? -8.996 10.862 9.025 1.00 95.69 168 PRO A CA 1
ATOM 1360 C C . PRO A 1 168 ? -10.118 9.836 8.859 1.00 95.69 168 PRO A C 1
ATOM 1362 O O . PRO A 1 168 ? -11.040 10.011 8.064 1.00 95.69 168 PRO A O 1
ATOM 1365 N N . LEU A 1 169 ? -10.062 8.778 9.664 1.00 95.31 169 LEU A N 1
ATOM 1366 C CA . LEU A 1 169 ? -11.144 7.815 9.822 1.00 95.31 169 LEU A CA 1
ATOM 1367 C C . LEU A 1 169 ? -11.993 8.208 11.032 1.00 95.31 169 LEU A C 1
ATOM 1369 O O . LEU A 1 169 ? -11.507 8.178 12.164 1.00 95.31 169 LEU A O 1
ATOM 1373 N N . TRP A 1 170 ? -13.259 8.544 10.800 1.00 93.62 170 TRP A N 1
ATOM 1374 C CA . TRP A 1 170 ? -14.184 8.953 11.853 1.00 93.62 170 TRP A CA 1
ATOM 1375 C C . TRP A 1 170 ? -14.977 7.772 12.407 1.00 93.62 170 TRP A C 1
ATOM 1377 O O . TRP A 1 170 ? -15.488 6.931 11.661 1.00 93.62 170 TRP A O 1
ATOM 1387 N N . TYR A 1 171 ? -15.109 7.721 13.730 1.00 91.88 171 TYR A N 1
ATOM 1388 C CA . TYR A 1 171 ? -15.826 6.662 14.430 1.00 91.88 171 TYR A CA 1
ATOM 1389 C C . TYR A 1 171 ? -16.497 7.174 15.704 1.00 91.88 171 TYR A C 1
ATOM 1391 O O . TYR A 1 171 ? -15.905 7.920 16.483 1.00 91.88 171 TYR A O 1
ATOM 1399 N N . GLN A 1 172 ? -17.721 6.710 15.952 1.00 90.31 172 GLN A N 1
ATOM 1400 C CA . GLN A 1 172 ? -18.423 6.917 17.213 1.00 90.31 172 GLN A CA 1
ATOM 1401 C C . GLN A 1 172 ? -18.866 5.559 17.786 1.00 90.31 172 GLN A C 1
ATOM 1403 O O . GLN A 1 172 ? -19.672 4.868 17.150 1.00 90.31 172 GLN A O 1
ATOM 1408 N N . PRO A 1 173 ? -18.385 5.167 18.983 1.00 87.75 173 PRO A N 1
ATOM 1409 C CA . PRO A 1 173 ? -18.806 3.922 19.618 1.00 87.75 173 PRO A CA 1
ATOM 1410 C C . PRO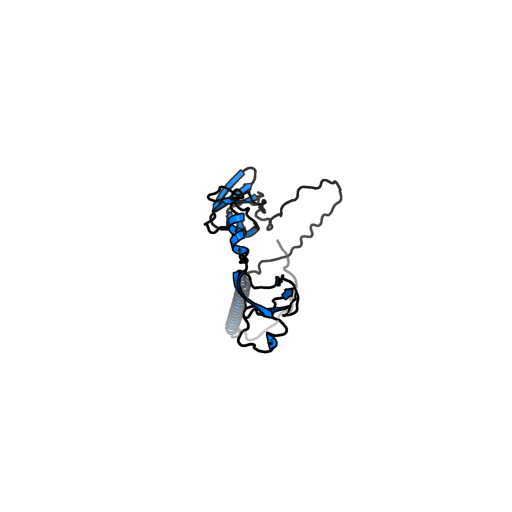 A 1 173 ? -20.327 3.887 19.828 1.00 87.75 173 PRO A C 1
ATOM 1412 O O . PRO A 1 173 ? -20.940 4.893 20.179 1.00 87.75 173 PRO A O 1
ATOM 1415 N N . GLY A 1 174 ? -20.948 2.728 19.600 1.00 77.75 174 GLY A N 1
ATOM 1416 C CA . GLY A 1 174 ? -22.395 2.535 19.766 1.00 77.75 174 GLY A CA 1
ATOM 1417 C C . GLY A 1 174 ? -23.272 2.962 18.579 1.00 77.75 174 GLY A C 1
ATOM 1418 O O . GLY A 1 174 ? -24.451 2.622 18.568 1.00 77.75 174 GLY A O 1
ATOM 1419 N N . ARG A 1 175 ? -22.725 3.639 17.554 1.00 70.88 175 ARG A N 1
ATOM 1420 C CA . ARG A 1 175 ? -23.451 3.943 16.299 1.00 70.88 175 ARG A CA 1
ATOM 1421 C C . ARG A 1 175 ? -23.200 2.954 15.154 1.00 70.88 175 ARG A C 1
ATOM 1423 O O . ARG A 1 175 ? -23.856 3.045 14.126 1.00 70.88 175 ARG A O 1
ATOM 1430 N N . GLY A 1 176 ? -22.295 1.991 15.328 1.00 56.34 176 GLY A N 1
ATOM 1431 C CA . GLY A 1 176 ? -22.156 0.822 14.448 1.00 56.34 176 GLY A CA 1
ATOM 1432 C C . GLY A 1 176 ? -21.595 1.060 13.038 1.00 56.34 176 GLY A C 1
ATOM 1433 O O . GLY A 1 176 ? -21.273 0.076 12.380 1.00 56.34 176 GLY A O 1
ATOM 1434 N N . LEU A 1 177 ? -21.416 2.304 12.574 1.00 57.41 177 LEU A N 1
ATOM 1435 C CA . LEU A 1 177 ? -20.788 2.595 11.280 1.00 57.41 177 LEU A CA 1
ATOM 1436 C C . LEU A 1 177 ? -19.709 3.691 11.360 1.00 57.41 177 LEU A C 1
ATOM 1438 O O . LEU A 1 177 ? -19.917 4.704 12.033 1.00 57.41 177 LEU A O 1
ATOM 1442 N N . PRO A 1 178 ? -18.576 3.523 10.648 1.00 55.66 178 PRO A N 1
ATOM 1443 C CA . PRO A 1 178 ? -17.665 4.622 10.350 1.00 55.66 178 PRO A CA 1
ATOM 1444 C C . PRO A 1 178 ? -18.353 5.629 9.427 1.00 55.66 178 PRO A C 1
ATOM 1446 O O . PRO A 1 178 ? -18.948 5.249 8.417 1.00 55.66 178 PRO A O 1
ATOM 1449 N N . ILE A 1 179 ? -18.249 6.914 9.759 1.00 61.81 179 ILE A N 1
ATOM 1450 C CA . ILE A 1 179 ? -18.698 7.994 8.880 1.00 61.81 179 ILE A CA 1
ATOM 1451 C C . ILE A 1 179 ? -17.531 8.273 7.930 1.00 61.81 179 ILE A C 1
ATOM 1453 O O . ILE A 1 179 ? -16.412 8.537 8.373 1.00 61.81 179 ILE A O 1
ATOM 1457 N N . GLY A 1 180 ? -17.767 8.118 6.625 1.00 56.22 180 GLY A N 1
ATOM 1458 C CA . GLY A 1 180 ? -16.766 8.400 5.595 1.00 56.22 180 GLY A CA 1
ATOM 1459 C C . GLY A 1 180 ? -16.304 9.864 5.621 1.00 56.22 180 GLY A C 1
ATOM 1460 O O . GLY A 1 180 ? -16.896 10.682 6.327 1.00 56.22 180 GLY A O 1
ATOM 1461 N N . PRO A 1 181 ? -15.245 10.211 4.872 1.00 44.59 181 PRO A N 1
ATOM 1462 C CA . PRO A 1 181 ? -14.768 11.586 4.801 1.00 44.59 181 PRO A CA 1
ATOM 1463 C C . PRO A 1 181 ? -15.906 12.502 4.332 1.00 44.59 181 PRO A C 1
ATOM 1465 O O . PRO A 1 181 ? -16.442 12.338 3.237 1.00 44.59 181 PRO A O 1
ATOM 1468 N N . ILE A 1 182 ? -16.302 13.431 5.203 1.00 48.72 182 ILE A N 1
ATOM 1469 C CA . ILE A 1 182 ? -17.250 14.496 4.885 1.00 48.72 182 ILE A CA 1
ATOM 1470 C C . ILE A 1 182 ? -16.485 15.468 3.988 1.00 48.72 182 ILE A C 1
ATOM 1472 O O . ILE A 1 182 ? -15.619 16.201 4.464 1.00 48.72 182 ILE A O 1
ATOM 1476 N N . ASN A 1 183 ? -16.753 15.425 2.685 1.00 39.03 183 ASN A N 1
ATOM 1477 C CA . ASN A 1 183 ? -16.311 16.471 1.774 1.00 39.03 183 ASN A CA 1
ATOM 1478 C C . ASN A 1 183 ? -17.135 17.722 2.090 1.00 39.03 183 ASN A C 1
ATOM 1480 O O . ASN A 1 183 ? -18.286 17.833 1.682 1.00 39.03 183 ASN A O 1
ATOM 1484 N N . ASP A 1 184 ? -16.548 18.626 2.866 1.00 47.09 184 ASP A N 1
ATOM 1485 C CA . ASP A 1 184 ? -17.138 19.910 3.229 1.00 47.09 184 ASP A CA 1
ATOM 1486 C C . ASP A 1 184 ? -16.908 20.924 2.096 1.00 47.09 184 ASP A C 1
ATOM 1488 O O . ASP A 1 184 ? -15.981 21.737 2.124 1.00 47.09 184 ASP A O 1
ATOM 1492 N N . HIS A 1 185 ? -17.704 20.802 1.035 1.00 47.31 185 HIS A N 1
ATOM 1493 C CA . HIS A 1 185 ? -17.958 21.881 0.083 1.00 47.31 185 HIS A CA 1
ATOM 1494 C C . HIS A 1 185 ? -19.223 21.560 -0.711 1.00 47.31 185 HIS A C 1
ATOM 1496 O O . HIS A 1 185 ? -19.178 20.809 -1.677 1.00 47.31 185 HIS A O 1
ATOM 1502 N N . ASP A 1 186 ? -20.354 22.077 -0.246 1.00 43.22 186 ASP A N 1
ATOM 1503 C CA . ASP A 1 186 ? -21.150 22.987 -1.064 1.00 43.22 186 ASP A CA 1
ATOM 1504 C C . ASP A 1 186 ? -22.149 23.711 -0.161 1.00 43.22 186 ASP A C 1
ATOM 1506 O O . ASP A 1 186 ? -22.961 23.112 0.545 1.00 43.22 186 ASP A O 1
ATOM 1510 N N . ASN A 1 187 ? -22.015 25.036 -0.159 1.00 46.44 187 ASN A N 1
ATOM 1511 C CA . ASN A 1 187 ? -23.092 25.927 0.221 1.00 46.44 187 ASN A CA 1
ATOM 1512 C C . ASN A 1 187 ? -24.168 25.769 -0.852 1.00 46.44 187 ASN A C 1
ATOM 1514 O O . ASN A 1 187 ? -23.851 25.966 -2.018 1.00 46.44 187 ASN A O 1
ATOM 1518 N N . ASP A 1 188 ? -25.391 25.441 -0.464 1.00 43.06 188 ASP A N 1
ATOM 1519 C CA . ASP A 1 188 ? -26.571 26.141 -0.961 1.00 43.06 188 ASP A CA 1
ATOM 1520 C C . ASP A 1 188 ? -27.768 25.779 -0.078 1.00 43.06 188 ASP A C 1
ATOM 1522 O O . ASP A 1 188 ? -28.020 24.618 0.255 1.00 43.06 188 ASP A O 1
ATOM 1526 N N . ASP A 1 189 ? -28.441 26.837 0.366 1.00 50.66 189 ASP A N 1
ATOM 1527 C CA . ASP A 1 189 ? -29.740 26.806 1.015 1.00 50.66 189 ASP A CA 1
ATOM 1528 C C . ASP A 1 189 ? -30.740 26.072 0.117 1.00 50.66 189 ASP A C 1
ATOM 1530 O O . ASP A 1 189 ? -30.855 26.426 -1.048 1.00 50.66 189 ASP A O 1
ATOM 1534 N N . ASP A 1 190 ? -31.483 25.108 0.668 1.00 46.47 190 ASP A N 1
ATOM 1535 C CA . ASP A 1 190 ? -32.885 24.874 0.312 1.00 46.47 190 ASP A CA 1
ATOM 1536 C C . ASP A 1 190 ? -33.579 24.011 1.381 1.00 46.47 190 ASP A C 1
ATOM 1538 O O . ASP A 1 190 ? -33.242 22.858 1.660 1.00 46.47 190 ASP A O 1
ATOM 1542 N N . ASP A 1 191 ? -34.571 24.647 1.995 1.00 45.41 191 ASP A N 1
ATOM 1543 C CA . ASP A 1 191 ? -35.658 24.083 2.783 1.00 45.41 191 ASP A CA 1
ATOM 1544 C C . ASP A 1 191 ? -36.389 22.982 1.994 1.00 45.41 191 ASP A C 1
ATOM 1546 O O . ASP A 1 191 ? -36.659 23.150 0.813 1.00 45.41 191 ASP A O 1
ATOM 1550 N N . TYR A 1 192 ? -36.669 21.846 2.635 1.00 38.12 192 TYR A N 1
ATOM 1551 C CA . TYR A 1 192 ? -37.961 21.145 2.675 1.00 38.12 192 TYR A CA 1
ATOM 1552 C C . TYR A 1 192 ? -37.759 19.743 3.261 1.00 38.12 192 TYR A C 1
ATOM 1554 O O . TYR A 1 192 ? -36.923 18.947 2.840 1.00 38.12 192 TYR A O 1
ATOM 1562 N N . ALA A 1 193 ? -38.579 19.456 4.267 1.00 38.53 193 ALA A N 1
ATOM 1563 C CA . ALA A 1 193 ? -38.683 18.204 4.993 1.00 38.53 193 ALA A CA 1
ATOM 1564 C C . ALA A 1 193 ? -38.480 16.939 4.138 1.00 38.53 193 ALA A C 1
ATOM 1566 O O . ALA A 1 193 ? -39.298 16.612 3.278 1.00 38.53 193 ALA A O 1
ATOM 1567 N N . GLN A 1 194 ? -37.500 16.121 4.524 1.00 37.22 194 GLN A N 1
ATOM 1568 C CA . GLN A 1 194 ? -37.612 14.683 4.340 1.00 37.22 194 GLN A CA 1
ATOM 1569 C C . GLN A 1 194 ? -37.185 13.954 5.607 1.00 37.22 194 GLN A C 1
ATOM 1571 O O . GLN A 1 194 ? -36.060 13.492 5.788 1.00 37.22 194 GLN A O 1
ATOM 1576 N N . ASN A 1 195 ? -38.177 13.824 6.481 1.00 42.94 195 ASN A N 1
ATOM 1577 C CA . ASN A 1 195 ? -38.243 12.876 7.578 1.00 42.94 195 ASN A CA 1
ATOM 1578 C C . ASN A 1 195 ? -38.299 11.458 6.985 1.00 42.94 195 ASN A C 1
ATOM 1580 O O . ASN A 1 195 ? -39.299 10.760 7.121 1.00 42.94 195 ASN A O 1
ATOM 1584 N N . ASN A 1 196 ? -37.242 11.018 6.309 1.00 45.88 196 ASN A N 1
ATOM 1585 C CA . ASN A 1 196 ? -37.072 9.618 5.958 1.00 45.88 196 ASN A CA 1
ATOM 1586 C C . ASN A 1 196 ? -36.174 8.977 7.011 1.00 45.88 196 ASN A C 1
ATOM 1588 O O . ASN A 1 196 ? -35.084 8.489 6.728 1.00 45.88 196 ASN A O 1
ATOM 1592 N N . SER A 1 197 ? -36.699 8.887 8.236 1.00 44.53 197 SER A N 1
ATOM 1593 C CA . SER A 1 197 ? -36.417 7.736 9.090 1.00 44.53 197 SER A CA 1
ATOM 1594 C C . SER A 1 197 ? -37.083 6.503 8.470 1.00 44.53 197 SER A C 1
ATOM 1596 O O . SER A 1 197 ? -37.995 5.909 9.042 1.00 44.53 197 SER A O 1
ATOM 1598 N N . ILE A 1 198 ? -36.635 6.124 7.275 1.00 40.28 198 ILE A N 1
ATOM 1599 C CA . ILE A 1 198 ? -36.648 4.727 6.878 1.00 40.28 198 ILE A CA 1
ATOM 1600 C C . ILE A 1 198 ? -35.459 4.162 7.630 1.00 40.28 198 ILE A C 1
ATOM 1602 O O . ILE A 1 198 ? -34.310 4.222 7.200 1.00 40.28 198 ILE A O 1
ATOM 1606 N N . VAL A 1 199 ? -35.757 3.717 8.848 1.00 47.22 199 VAL A N 1
ATOM 1607 C CA . VAL A 1 199 ? -34.916 2.759 9.536 1.00 47.22 199 VAL A CA 1
ATOM 1608 C C . VAL A 1 199 ? -34.965 1.521 8.662 1.00 47.22 199 VAL A C 1
ATOM 1610 O O . VAL A 1 199 ? -35.837 0.666 8.806 1.00 47.22 199 VAL A O 1
ATOM 1613 N N . ASP A 1 200 ? -34.057 1.479 7.700 1.00 42.16 200 ASP A N 1
ATOM 1614 C CA . ASP A 1 200 ? -33.724 0.285 6.962 1.00 42.16 200 ASP A CA 1
ATOM 1615 C C . ASP A 1 200 ? -33.009 -0.606 7.981 1.00 42.16 200 ASP A C 1
ATOM 1617 O O . ASP A 1 200 ? -31.787 -0.625 8.130 1.00 42.16 200 ASP A O 1
ATOM 1621 N N . PHE A 1 201 ? -33.841 -1.258 8.797 1.00 44.03 201 PHE A N 1
ATOM 1622 C CA . PHE A 1 201 ? -33.504 -2.285 9.770 1.00 44.03 201 PHE A CA 1
ATOM 1623 C C . PHE A 1 201 ? -33.082 -3.521 8.969 1.00 44.03 201 PHE A C 1
ATOM 1625 O O . PHE A 1 201 ? -33.721 -4.574 8.994 1.00 44.03 201 PHE A O 1
ATOM 1632 N N . HIS A 1 202 ? -31.990 -3.391 8.217 1.00 39.81 202 HIS A N 1
ATOM 1633 C CA . HIS A 1 202 ? -31.229 -4.535 7.763 1.00 39.81 202 HIS A CA 1
ATOM 1634 C C . HIS A 1 202 ? -30.604 -5.094 9.024 1.00 39.81 202 HIS A C 1
ATOM 1636 O O . HIS A 1 202 ? -29.530 -4.689 9.465 1.00 39.81 202 HIS A O 1
ATOM 1642 N N . TRP A 1 203 ? -31.321 -6.023 9.642 1.00 46.03 203 TRP A N 1
ATOM 1643 C CA . TRP A 1 203 ? -30.701 -7.011 10.492 1.00 46.03 203 TRP A CA 1
ATOM 1644 C C . TRP A 1 203 ? -29.718 -7.787 9.606 1.00 46.03 203 TRP A C 1
ATOM 1646 O O . TRP A 1 203 ? -29.966 -8.922 9.222 1.00 46.03 203 TRP A O 1
ATOM 1656 N N . SER A 1 204 ? -28.529 -7.239 9.364 1.00 38.59 204 SER A N 1
ATOM 1657 C CA . SER A 1 204 ? -27.321 -8.054 9.411 1.00 38.59 204 SER A CA 1
ATOM 1658 C C . SER A 1 204 ? -27.074 -8.391 10.882 1.00 38.59 204 SER A C 1
ATOM 1660 O O . SER A 1 204 ? -26.056 -8.049 11.478 1.00 38.59 204 SER A O 1
ATOM 1662 N N . SER A 1 205 ? -28.074 -9.039 11.491 1.00 40.59 205 SER A N 1
ATOM 1663 C CA . SER A 1 205 ? -27.902 -9.829 12.686 1.00 40.59 205 SER A CA 1
ATOM 1664 C C . SER A 1 205 ? -26.823 -10.825 12.320 1.00 40.59 205 SER A C 1
ATOM 1666 O O . SER A 1 205 ? -27.045 -11.709 11.489 1.00 40.59 205 SER A O 1
ATOM 1668 N N . SER A 1 206 ? -25.646 -10.638 12.913 1.00 53.84 206 SER A N 1
ATOM 1669 C CA . SER A 1 206 ? -24.719 -11.729 13.154 1.00 53.84 206 SER A CA 1
ATOM 1670 C C . SER A 1 206 ? -25.577 -12.917 13.566 1.00 53.84 206 SER A C 1
ATOM 1672 O O . SER A 1 206 ? -26.273 -12.843 14.582 1.00 53.84 206 SER A O 1
ATOM 1674 N N . VAL A 1 207 ? -25.668 -13.912 12.677 1.00 55.38 207 VAL A N 1
ATOM 1675 C CA . VAL A 1 207 ? -26.471 -15.119 12.870 1.00 55.38 207 VAL A CA 1
ATOM 1676 C C . VAL A 1 207 ? -26.205 -15.562 14.304 1.00 55.38 207 VAL A C 1
ATOM 1678 O O . VAL A 1 207 ? -25.036 -15.804 14.616 1.00 55.38 207 VAL A O 1
ATOM 1681 N N . PRO A 1 208 ? -27.216 -15.599 15.198 1.00 55.84 208 PRO A N 1
ATOM 1682 C CA . PRO A 1 208 ? -26.999 -16.060 16.557 1.00 55.84 208 PRO A CA 1
ATOM 1683 C C . PRO A 1 208 ? -26.310 -17.412 16.438 1.00 55.84 208 PRO A C 1
ATOM 1685 O O . PRO A 1 208 ? -26.826 -18.303 15.755 1.00 55.84 208 PRO A O 1
ATOM 1688 N N . SER A 1 209 ? -25.094 -17.504 16.983 1.00 66.12 209 SER A N 1
ATOM 1689 C CA . SER A 1 209 ? -24.243 -18.682 16.867 1.00 66.12 209 SER A CA 1
ATOM 1690 C C . SER A 1 209 ? -25.105 -19.920 17.111 1.00 66.12 209 SER A C 1
ATOM 1692 O O . SER A 1 209 ? -25.899 -19.941 18.049 1.00 66.12 209 SER A O 1
ATOM 1694 N N . LEU A 1 210 ? -25.011 -20.927 16.233 1.00 69.56 210 LEU A N 1
ATOM 1695 C CA . LEU A 1 210 ? -25.896 -22.111 16.182 1.00 69.56 210 LEU A CA 1
ATOM 1696 C C . LEU A 1 210 ? -26.169 -22.763 17.556 1.00 69.56 210 LEU A C 1
ATOM 1698 O O . LEU A 1 210 ? -27.187 -23.412 17.770 1.00 69.56 210 LEU A O 1
ATOM 1702 N N . TRP A 1 211 ? -25.278 -22.523 18.506 1.00 73.06 211 TRP A N 1
ATOM 1703 C CA . TRP A 1 211 ? -25.331 -22.869 19.913 1.00 73.06 211 TRP A CA 1
ATOM 1704 C C . TRP A 1 211 ? -26.583 -22.346 20.639 1.00 73.06 211 TRP A C 1
ATOM 1706 O O . TRP A 1 211 ? -27.111 -23.058 21.487 1.00 73.06 211 TRP A O 1
ATOM 1716 N N . ILE A 1 212 ? -27.122 -21.171 20.292 1.00 82.69 212 ILE A N 1
ATOM 1717 C CA . ILE A 1 212 ? -28.367 -20.649 20.894 1.00 82.69 212 ILE A CA 1
ATOM 1718 C C . ILE A 1 212 ? -29.560 -21.536 20.519 1.00 82.69 212 ILE A C 1
ATOM 1720 O O . ILE A 1 212 ? -30.366 -21.893 21.378 1.00 82.69 212 ILE A O 1
ATOM 1724 N N . TRP A 1 213 ? -29.636 -21.967 19.259 1.00 83.69 213 TRP A N 1
ATOM 1725 C CA . TRP A 1 213 ? 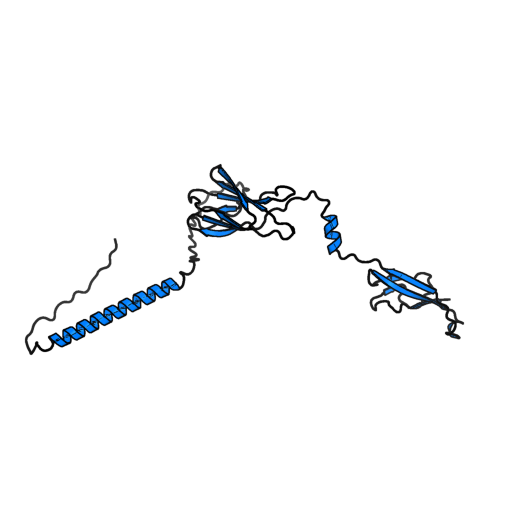-30.666 -22.902 18.804 1.00 83.69 213 TRP A CA 1
ATOM 1726 C C . TRP A 1 213 ? -30.503 -24.279 19.448 1.00 83.69 213 TRP A C 1
ATOM 1728 O O . TRP A 1 213 ? -31.495 -24.885 19.847 1.00 83.69 213 TRP A O 1
ATOM 1738 N N . VAL A 1 214 ? -29.263 -24.740 19.639 1.00 86.88 214 VAL A N 1
ATOM 1739 C CA . VAL A 1 214 ? -28.974 -25.978 20.381 1.00 86.88 214 VAL A CA 1
ATOM 1740 C C . VAL A 1 214 ? -29.466 -25.880 21.827 1.00 86.88 214 VAL A C 1
ATOM 1742 O O . VAL A 1 214 ? -30.135 -26.796 22.297 1.00 86.88 214 VAL A O 1
ATOM 1745 N N . LEU A 1 215 ? -29.215 -24.766 22.523 1.00 88.25 215 LEU A N 1
ATOM 1746 C CA . LEU A 1 215 ? -29.696 -24.567 23.894 1.00 88.25 215 LEU A CA 1
ATOM 1747 C C . LEU A 1 215 ? -31.227 -24.522 23.976 1.00 88.25 215 LEU A C 1
ATOM 1749 O O . LEU A 1 215 ? -31.799 -25.124 24.885 1.00 88.25 215 LEU A O 1
ATOM 1753 N N . LEU A 1 216 ? -31.894 -23.874 23.016 1.00 91.44 216 LEU A N 1
ATOM 1754 C CA . LEU A 1 216 ? -33.359 -23.838 22.953 1.00 91.44 216 LEU A CA 1
ATOM 1755 C C . LEU A 1 216 ? -33.964 -25.223 22.691 1.00 91.44 216 LEU A C 1
ATOM 1757 O O . LEU A 1 216 ? -34.933 -25.602 23.351 1.00 91.44 216 LEU A O 1
ATOM 1761 N N . ILE A 1 217 ? -33.372 -26.006 21.785 1.00 93.12 217 ILE A N 1
ATOM 1762 C CA . ILE A 1 217 ? -33.805 -27.383 21.509 1.00 93.12 217 ILE A CA 1
ATOM 1763 C C . ILE A 1 217 ? -33.586 -28.263 22.745 1.00 93.12 217 ILE A C 1
ATOM 1765 O O . ILE A 1 217 ? -34.493 -28.992 23.145 1.00 93.12 217 ILE A O 1
ATOM 1769 N N . CYS A 1 218 ? -32.428 -28.155 23.403 1.00 92.69 218 CYS A N 1
ATOM 1770 C CA . CYS A 1 218 ? -32.147 -28.877 24.643 1.00 92.69 218 CYS A CA 1
ATOM 1771 C C . CYS A 1 218 ? -33.155 -28.528 25.747 1.00 92.69 218 CYS A C 1
ATOM 1773 O O . CYS A 1 218 ? -33.692 -29.431 26.389 1.00 92.69 218 CYS A O 1
ATOM 1775 N N . ALA A 1 219 ? -33.468 -27.243 25.939 1.00 94.88 219 ALA A N 1
ATOM 1776 C CA . ALA A 1 219 ? -34.462 -26.807 26.918 1.00 94.88 219 ALA A CA 1
ATOM 1777 C C . ALA A 1 219 ? -35.858 -27.372 26.607 1.00 94.88 219 ALA A C 1
ATOM 1779 O O . ALA A 1 219 ? -36.530 -27.883 27.504 1.00 94.88 219 ALA A O 1
ATOM 1780 N N . PHE A 1 220 ? -36.271 -27.355 25.337 1.00 95.19 220 PHE A N 1
ATOM 1781 C CA . PHE A 1 220 ? -37.549 -27.925 24.911 1.00 95.19 220 PHE A CA 1
ATOM 1782 C C . PHE A 1 220 ? -37.629 -29.435 25.187 1.00 95.19 220 PHE A C 1
ATOM 1784 O O . PHE A 1 220 ? -38.614 -29.907 25.755 1.00 95.19 220 PHE A O 1
ATOM 1791 N N . VAL A 1 221 ? -36.571 -30.189 24.870 1.00 95.75 221 VAL A N 1
ATOM 1792 C CA . VAL A 1 221 ? -36.502 -31.635 25.146 1.00 95.75 221 VAL A CA 1
ATOM 1793 C C . VAL A 1 221 ? -36.580 -31.918 26.649 1.00 95.75 221 VAL A C 1
ATOM 1795 O O . VAL A 1 221 ? -37.306 -32.824 27.057 1.00 95.75 221 VAL A O 1
ATOM 1798 N N . ILE A 1 222 ? -35.903 -31.126 27.487 1.00 94.94 222 ILE A N 1
ATOM 1799 C CA . ILE A 1 222 ? -35.964 -31.272 28.950 1.00 94.94 222 ILE A CA 1
ATOM 1800 C C . ILE A 1 222 ? -37.387 -31.032 29.464 1.00 94.94 222 ILE A C 1
ATOM 1802 O O . ILE A 1 222 ? -37.867 -31.806 30.291 1.00 94.94 222 ILE A O 1
ATOM 1806 N N . ILE A 1 223 ? -38.084 -30.010 28.958 1.00 94.88 223 ILE A N 1
ATOM 1807 C CA . ILE A 1 223 ? -39.473 -29.721 29.344 1.00 94.88 223 ILE A CA 1
ATOM 1808 C C . ILE A 1 223 ? -40.391 -30.881 28.946 1.00 94.88 223 ILE A C 1
ATOM 1810 O O . ILE A 1 223 ? -41.184 -31.327 29.772 1.00 94.88 223 ILE A O 1
ATOM 1814 N N . VAL A 1 224 ? -40.257 -31.418 27.729 1.00 94.69 224 VAL A N 1
ATOM 1815 C CA . VAL A 1 224 ? -41.050 -32.573 27.268 1.00 94.69 224 VAL A CA 1
ATOM 1816 C C . VAL A 1 224 ? -40.764 -33.824 28.105 1.00 94.69 224 VAL A C 1
ATOM 1818 O O . VAL A 1 224 ? -41.686 -34.549 28.470 1.00 94.69 224 VAL A O 1
ATOM 1821 N N . LEU A 1 225 ? -39.506 -34.075 28.470 1.00 93.31 225 LEU A N 1
ATOM 1822 C CA . LEU A 1 225 ? -39.158 -35.184 29.361 1.00 93.31 225 LEU A CA 1
ATOM 1823 C C . LEU A 1 225 ? -39.736 -34.984 30.766 1.00 93.31 225 LEU A C 1
ATOM 1825 O O . LEU A 1 225 ? -40.261 -35.932 31.347 1.00 93.31 225 LEU A O 1
ATOM 1829 N N . PHE A 1 226 ? -39.702 -33.762 31.302 1.00 93.12 226 PHE A N 1
ATOM 1830 C CA . PHE A 1 226 ? -40.308 -33.448 32.596 1.00 93.12 226 PHE A CA 1
ATOM 1831 C C . PHE A 1 226 ? -41.826 -33.620 32.576 1.00 93.12 226 PHE A C 1
ATOM 1833 O O . PHE A 1 226 ? -42.377 -34.222 33.499 1.00 93.12 226 PHE A O 1
ATOM 1840 N N . THR A 1 227 ? -42.511 -33.149 31.532 1.00 90.00 227 THR A N 1
ATOM 1841 C CA . THR A 1 227 ? -43.962 -33.331 31.404 1.00 90.00 227 THR A CA 1
ATOM 1842 C C . THR A 1 227 ? -44.316 -34.802 31.231 1.00 90.00 227 THR A C 1
ATOM 1844 O O . THR A 1 227 ? -45.221 -35.273 31.913 1.00 90.00 227 THR A O 1
ATOM 1847 N N . LEU A 1 228 ? -43.556 -35.569 30.442 1.00 88.62 228 LEU A N 1
ATOM 1848 C CA . LEU A 1 228 ? -43.724 -37.021 30.338 1.00 88.62 228 LEU A CA 1
ATOM 1849 C C . LEU A 1 228 ? -43.503 -37.721 31.681 1.00 88.62 228 LEU A C 1
ATOM 1851 O O . LEU A 1 228 ? -44.313 -38.562 32.059 1.00 88.62 228 LEU A O 1
ATOM 1855 N N . LEU A 1 229 ? -42.470 -37.358 32.443 1.00 87.19 229 LEU A N 1
ATOM 1856 C CA . LEU A 1 229 ? -42.236 -37.911 33.781 1.00 87.19 229 LEU A CA 1
ATOM 1857 C C . LEU A 1 229 ? -43.379 -37.576 34.744 1.00 87.19 229 LEU A C 1
ATOM 1859 O O . LEU A 1 229 ? -43.787 -38.436 35.526 1.00 87.19 229 LEU A O 1
ATOM 1863 N N . ILE A 1 230 ? -43.931 -36.364 34.675 1.00 86.19 230 ILE A N 1
ATOM 1864 C CA . ILE A 1 230 ? -45.096 -35.969 35.474 1.00 86.19 230 ILE A CA 1
ATOM 1865 C C . ILE A 1 230 ? -46.337 -36.753 35.032 1.00 86.19 230 ILE A C 1
ATOM 1867 O O . ILE A 1 230 ? -47.036 -37.287 35.890 1.00 86.19 230 ILE A O 1
ATOM 1871 N N . CYS A 1 231 ? -46.586 -36.910 33.731 1.00 82.56 231 CYS A N 1
ATOM 1872 C CA . CYS A 1 231 ? -47.695 -37.709 33.205 1.00 82.56 231 CYS A CA 1
ATOM 1873 C C . CYS A 1 231 ? -47.562 -39.194 33.577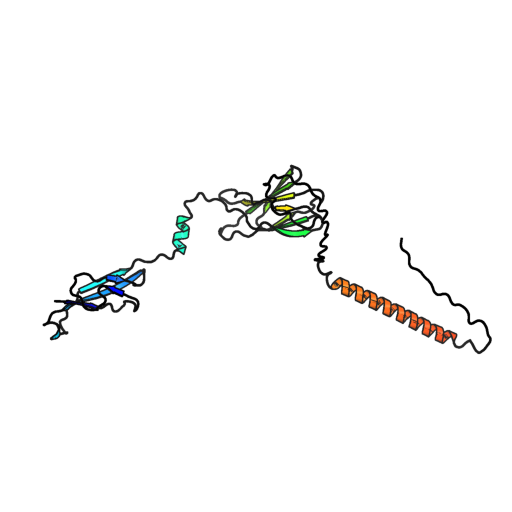 1.00 82.56 231 CYS A C 1
ATOM 1875 O O . CYS A 1 231 ? -48.547 -39.827 33.955 1.00 82.56 231 CYS A O 1
ATOM 1877 N N . LEU A 1 232 ? -46.350 -39.752 33.534 1.00 78.44 232 LEU A N 1
ATOM 1878 C CA . LEU A 1 232 ? -46.073 -41.131 33.938 1.00 78.44 232 LEU A CA 1
ATOM 1879 C C . LEU A 1 232 ? -46.239 -41.316 35.450 1.00 78.44 232 LEU A C 1
ATOM 1881 O O . LEU A 1 232 ? -46.848 -42.301 35.868 1.00 78.44 232 LEU A O 1
ATOM 1885 N N . ARG A 1 233 ? -45.787 -40.356 36.270 1.00 76.19 233 ARG A N 1
ATOM 1886 C CA . ARG A 1 233 ? -46.029 -40.351 37.725 1.00 76.19 233 ARG A CA 1
ATOM 1887 C C . ARG A 1 233 ? -47.511 -40.204 38.054 1.00 76.19 233 ARG A C 1
ATOM 1889 O O . ARG A 1 233 ? -48.010 -40.915 38.918 1.00 76.19 233 ARG A O 1
ATOM 1896 N N . GLN A 1 234 ? -48.236 -39.335 37.352 1.00 70.06 234 GLN A N 1
ATOM 1897 C CA . GLN A 1 234 ? -49.686 -39.203 37.503 1.00 70.06 234 GLN A CA 1
ATOM 1898 C C . GLN A 1 234 ? -50.413 -40.489 37.097 1.00 70.06 234 GLN A C 1
ATOM 1900 O O . GLN A 1 234 ? -51.355 -40.881 37.777 1.00 70.06 234 GLN A O 1
ATOM 1905 N N . ASN A 1 235 ? -49.961 -41.184 36.051 1.00 66.19 235 ASN A N 1
ATOM 1906 C CA . ASN A 1 235 ? -50.524 -42.470 35.641 1.00 66.19 235 ASN A CA 1
ATOM 1907 C C . ASN A 1 235 ? -50.214 -43.582 36.662 1.00 66.19 235 ASN A C 1
ATOM 1909 O O . ASN A 1 235 ? -51.099 -44.351 37.022 1.00 66.19 235 ASN A O 1
ATOM 1913 N N . GLN A 1 236 ? -48.997 -43.635 37.212 1.00 62.00 236 GLN A N 1
ATOM 1914 C CA . GLN A 1 236 ? -48.656 -44.559 38.304 1.00 62.00 236 GLN A CA 1
ATOM 1915 C C . GLN A 1 236 ? -49.460 -44.276 39.585 1.00 62.00 236 GLN A C 1
ATOM 1917 O O . GLN A 1 236 ? -49.935 -45.213 40.223 1.00 62.00 236 GLN A O 1
ATOM 1922 N N . ASN A 1 237 ? -49.682 -43.003 39.926 1.00 57.66 237 ASN A N 1
ATOM 1923 C CA . ASN A 1 237 ? -50.519 -42.611 41.062 1.00 57.66 237 ASN A CA 1
ATOM 1924 C C . ASN A 1 237 ? -52.008 -42.897 40.813 1.00 57.66 237 ASN A C 1
ATOM 1926 O O . ASN A 1 237 ? -52.691 -43.352 41.726 1.00 57.66 237 ASN A O 1
ATOM 1930 N N . ARG A 1 238 ? -52.510 -42.722 39.579 1.00 57.44 238 ARG A N 1
ATOM 1931 C CA . ARG A 1 238 ? -53.875 -43.139 39.202 1.00 57.44 238 ARG A CA 1
ATOM 1932 C C . ARG A 1 238 ? -54.054 -44.652 39.293 1.00 57.44 238 ARG A C 1
ATOM 1934 O O . ARG A 1 238 ? -55.087 -45.093 39.780 1.00 57.44 238 ARG A O 1
ATOM 1941 N N . LYS A 1 239 ? -53.044 -45.440 38.911 1.00 50.31 239 LYS A N 1
ATOM 1942 C CA . LYS A 1 239 ? -53.067 -46.907 39.052 1.00 50.31 239 LYS A CA 1
ATOM 1943 C C . LYS A 1 239 ? -53.089 -47.381 40.511 1.00 50.31 239 LYS A C 1
ATOM 1945 O O . LYS A 1 239 ? -53.490 -48.505 40.753 1.00 50.31 239 LYS A O 1
ATOM 1950 N N . ARG A 1 240 ? -52.701 -46.537 41.478 1.00 46.62 240 ARG A N 1
ATOM 1951 C CA . ARG A 1 240 ? -52.871 -46.805 42.920 1.00 46.62 240 ARG A CA 1
ATOM 1952 C C . ARG A 1 240 ? -54.217 -46.348 43.489 1.00 46.62 240 ARG A C 1
ATOM 1954 O O . ARG A 1 240 ? -54.587 -46.807 44.560 1.00 46.62 240 ARG A O 1
ATOM 1961 N N . LEU A 1 241 ? -54.923 -45.447 42.806 1.00 43.47 241 LEU A N 1
ATOM 1962 C CA . LEU A 1 241 ? -56.213 -44.899 43.247 1.00 43.47 241 LEU A CA 1
ATOM 1963 C C . LEU A 1 241 ? -57.417 -45.595 42.595 1.00 43.47 241 LEU A C 1
ATOM 1965 O O . LEU A 1 241 ? -58.522 -45.475 43.110 1.00 43.47 241 LEU A O 1
ATOM 1969 N N . SER A 1 242 ? -57.221 -46.341 41.501 1.00 51.69 242 SER A N 1
ATOM 1970 C CA . SER A 1 242 ? -58.312 -47.067 40.832 1.00 51.69 242 SER A CA 1
ATOM 1971 C C . SER A 1 242 ? -58.698 -48.394 41.500 1.00 51.69 242 SER A C 1
ATOM 1973 O O . SER A 1 242 ? -59.677 -48.992 41.068 1.00 51.69 242 SER A O 1
ATOM 1975 N N . ASP A 1 243 ? -57.979 -48.842 42.534 1.00 48.19 243 ASP A N 1
ATOM 1976 C CA . ASP A 1 243 ? -58.344 -50.041 43.308 1.00 48.19 243 ASP A CA 1
ATOM 1977 C C . ASP A 1 243 ? -59.378 -49.754 44.416 1.00 48.19 243 ASP A C 1
ATOM 1979 O O . ASP A 1 243 ? -59.833 -50.685 45.076 1.00 48.19 243 ASP A O 1
ATOM 1983 N N . CYS A 1 244 ? -59.783 -48.491 44.622 1.00 55.44 244 CYS A N 1
ATOM 1984 C CA . CYS A 1 244 ? -60.654 -48.109 45.742 1.00 55.44 244 CYS A CA 1
ATOM 1985 C C . CYS A 1 244 ? -61.968 -47.406 45.375 1.00 55.44 244 CYS A C 1
ATOM 1987 O O . CYS A 1 244 ? -62.647 -46.967 46.294 1.00 55.44 244 CYS A O 1
ATOM 1989 N N . ASP A 1 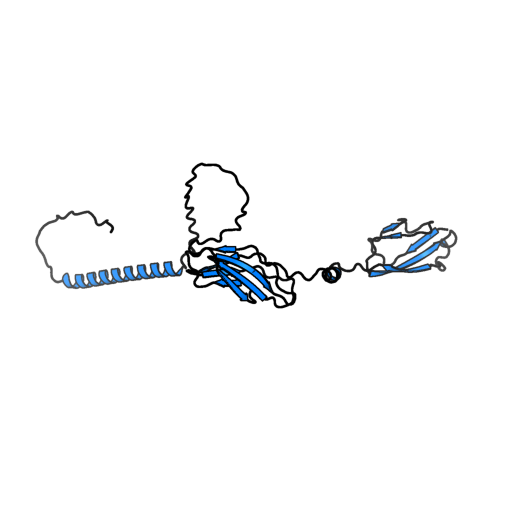245 ? -62.373 -47.312 44.108 1.00 49.12 245 ASP A N 1
ATOM 1990 C CA . ASP A 1 245 ? -63.670 -46.698 43.776 1.00 49.12 245 ASP A CA 1
ATOM 1991 C C . ASP A 1 245 ? -64.528 -47.646 42.942 1.00 49.12 245 ASP A C 1
ATOM 1993 O O . ASP A 1 245 ? -64.735 -47.510 41.734 1.00 49.12 245 ASP A O 1
ATOM 1997 N N . GLY A 1 246 ? -65.018 -48.667 43.643 1.00 49.28 246 GLY A N 1
ATOM 1998 C 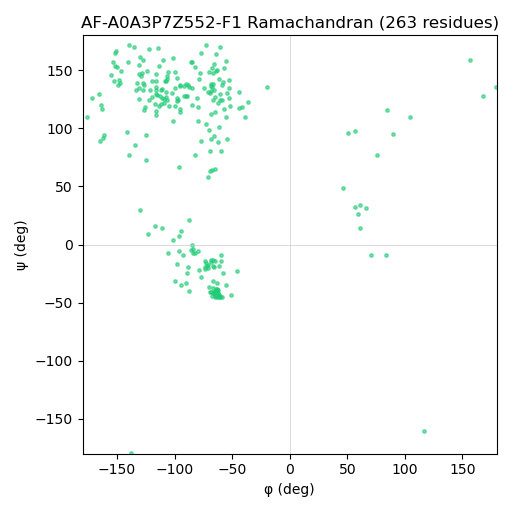CA . GLY A 1 246 ? -66.251 -49.312 43.262 1.00 49.28 246 GLY A CA 1
ATOM 1999 C C . GLY A 1 246 ? -67.406 -48.338 43.481 1.00 49.28 246 GLY A C 1
ATOM 2000 O O . GLY A 1 246 ? -67.763 -48.066 44.619 1.00 49.28 246 GLY A O 1
ATOM 2001 N N . ILE A 1 247 ? -68.005 -47.914 42.364 1.00 45.25 247 ILE A N 1
ATOM 2002 C CA . ILE A 1 247 ? -69.458 -47.771 42.178 1.00 45.25 247 ILE A CA 1
ATOM 2003 C C . ILE A 1 247 ? -70.205 -46.981 43.270 1.00 45.25 247 ILE A C 1
ATOM 2005 O O . ILE A 1 247 ? -70.660 -47.536 44.262 1.00 45.25 247 ILE A O 1
ATOM 2009 N N . ASP A 1 248 ? -70.434 -45.684 43.046 1.00 42.38 248 ASP A N 1
ATOM 2010 C CA . ASP A 1 248 ? -71.679 -45.187 42.431 1.00 42.38 248 ASP A CA 1
ATOM 2011 C C . ASP A 1 248 ? -72.000 -43.720 42.778 1.00 42.38 248 ASP A C 1
ATOM 2013 O O . ASP A 1 248 ? -71.646 -43.180 43.820 1.00 42.38 248 ASP A O 1
ATOM 2017 N N . SER A 1 249 ? -72.826 -43.145 41.899 1.00 40.97 249 SER A N 1
ATOM 2018 C CA . SER A 1 249 ? -73.694 -41.974 42.088 1.00 40.97 249 SER A CA 1
ATOM 2019 C C . SER A 1 249 ? -73.156 -40.569 41.787 1.00 40.97 249 SER A C 1
ATOM 2021 O O . SER A 1 249 ? -72.694 -39.822 42.640 1.00 40.97 249 SER A O 1
ATOM 2023 N N . TYR A 1 250 ? -73.456 -40.158 40.549 1.00 40.91 250 TYR A N 1
ATOM 2024 C CA . TYR A 1 250 ? -74.374 -39.044 40.275 1.00 40.91 250 TYR A CA 1
ATOM 2025 C C . TYR A 1 250 ? -74.023 -37.692 40.924 1.00 40.91 250 TYR A C 1
ATOM 2027 O O . TYR A 1 250 ? -74.460 -37.403 42.036 1.00 40.91 250 TYR A O 1
ATOM 2035 N N . LYS A 1 251 ? -73.371 -36.799 40.159 1.00 36.34 251 LYS A N 1
ATOM 2036 C CA . LYS A 1 251 ? -73.840 -35.411 39.947 1.00 36.34 251 LYS A CA 1
ATOM 2037 C C . LYS A 1 251 ? -72.920 -34.582 39.043 1.00 36.34 251 LYS A C 1
ATOM 2039 O O . LYS A 1 251 ? -71.717 -34.498 39.245 1.00 36.34 251 LYS A O 1
ATOM 2044 N N . ASN A 1 252 ? -73.589 -33.864 38.144 1.00 33.94 252 ASN A N 1
ATOM 2045 C CA . ASN A 1 252 ? -73.214 -32.573 37.568 1.00 33.94 252 ASN A CA 1
ATOM 2046 C C . ASN A 1 252 ? -72.111 -32.546 36.503 1.00 33.94 252 ASN A C 1
ATOM 2048 O O . ASN A 1 252 ? -71.022 -32.012 36.688 1.00 33.94 252 ASN A O 1
ATOM 2052 N N . SER A 1 253 ? -72.507 -32.948 35.296 1.00 37.78 253 SER A N 1
ATOM 2053 C CA . SER A 1 253 ? -72.097 -32.246 34.082 1.00 37.78 253 SER A CA 1
ATOM 2054 C C . SER A 1 253 ? -72.630 -30.811 34.134 1.00 37.78 253 SER A C 1
ATOM 2056 O O . SER A 1 253 ? -73.815 -30.611 33.913 1.00 37.78 253 SER A O 1
ATOM 2058 N N . ILE A 1 254 ? -71.777 -29.848 34.486 1.00 37.97 254 ILE A N 1
ATOM 2059 C CA . ILE A 1 254 ? -71.796 -28.424 34.097 1.00 37.97 254 ILE A CA 1
ATOM 2060 C C . ILE A 1 254 ? -70.530 -27.818 34.713 1.00 37.97 254 ILE A C 1
ATOM 2062 O O . ILE A 1 254 ? -70.444 -27.702 35.926 1.00 37.97 254 ILE A O 1
ATOM 2066 N N . PHE A 1 255 ? -69.549 -27.461 33.885 1.00 33.81 255 PHE A N 1
ATOM 2067 C CA . PHE A 1 255 ? -68.865 -26.165 33.962 1.00 33.81 255 PHE A CA 1
ATOM 2068 C C . PHE A 1 255 ? -68.088 -25.942 32.661 1.00 33.81 255 PHE A C 1
ATOM 2070 O O . PHE A 1 255 ? -66.930 -26.309 32.484 1.00 33.81 255 PHE A O 1
ATOM 2077 N N . ILE A 1 256 ? -68.811 -25.338 31.723 1.00 40.47 256 ILE A N 1
ATOM 2078 C CA . ILE A 1 256 ? -68.270 -24.366 30.782 1.00 40.47 256 ILE A CA 1
ATOM 2079 C C . ILE A 1 256 ? -67.539 -23.291 31.597 1.00 40.47 256 ILE A C 1
ATOM 2081 O O . ILE A 1 256 ? -68.152 -22.703 32.480 1.00 40.47 256 ILE A O 1
ATOM 2085 N N . CYS A 1 257 ? -66.272 -23.019 31.285 1.00 33.19 257 CYS A N 1
ATOM 2086 C CA . CYS A 1 257 ? -65.726 -21.659 31.269 1.00 33.19 257 CYS A CA 1
ATOM 2087 C C . CYS A 1 257 ? -64.423 -21.636 30.462 1.00 33.19 257 CYS A C 1
ATOM 2089 O O . CYS A 1 257 ? -63.324 -21.898 30.940 1.00 33.19 257 CYS A O 1
ATOM 2091 N N . LEU A 1 258 ? -64.621 -21.346 29.182 1.00 39.38 258 LEU A N 1
ATOM 2092 C CA . LEU A 1 258 ? -63.693 -20.659 28.299 1.00 39.38 258 LEU A CA 1
ATOM 2093 C C . LEU A 1 258 ? -63.280 -19.292 28.911 1.00 39.38 258 LEU A C 1
ATOM 2095 O O . LEU A 1 258 ? -64.056 -18.700 29.654 1.00 39.38 258 LEU A O 1
ATOM 2099 N N . PHE A 1 259 ? -62.123 -18.782 28.467 1.00 33.53 259 PHE A N 1
ATOM 2100 C CA . PHE A 1 259 ? -61.581 -17.407 28.552 1.00 33.53 259 PHE A CA 1
ATOM 2101 C C . PHE A 1 259 ? -60.457 -17.082 29.569 1.00 33.53 259 PHE A C 1
ATOM 2103 O O . PHE A 1 259 ? -60.673 -16.879 30.755 1.00 33.53 259 PHE A O 1
ATOM 2110 N N . PHE A 1 260 ? -59.283 -16.849 28.957 1.00 32.69 260 PHE A N 1
ATOM 2111 C CA . PHE A 1 260 ? -58.361 -15.714 29.134 1.00 32.69 260 PHE A CA 1
ATOM 2112 C C . PHE A 1 260 ? -57.335 -15.730 30.267 1.00 32.69 260 PHE A C 1
ATOM 2114 O O . PHE A 1 260 ? -57.669 -15.517 31.419 1.00 32.69 260 PHE A O 1
ATOM 2121 N N . PHE A 1 261 ? -56.054 -15.740 29.873 1.00 30.75 261 PHE A N 1
ATOM 2122 C CA . PHE A 1 261 ? -55.103 -14.739 30.362 1.00 30.75 261 PHE A CA 1
ATOM 2123 C C . PHE A 1 261 ? -54.144 -14.311 29.240 1.00 30.75 261 PHE A C 1
ATOM 2125 O O . PHE A 1 261 ? -53.142 -14.956 28.945 1.00 30.75 261 PHE A O 1
ATOM 2132 N N . HIS A 1 262 ? -54.497 -13.190 28.614 1.00 34.88 262 HIS A N 1
ATOM 2133 C CA . HIS A 1 262 ? -53.590 -12.257 27.960 1.00 34.88 262 HIS A CA 1
ATOM 2134 C C . HIS A 1 262 ? -53.707 -10.949 28.750 1.00 34.88 262 HIS A C 1
ATOM 2136 O O . HIS A 1 262 ? -54.763 -10.329 28.675 1.00 34.88 262 HIS A O 1
ATOM 2142 N N . PHE A 1 263 ? -52.672 -10.531 29.490 1.00 30.44 263 PHE A N 1
ATOM 2143 C CA . PHE A 1 263 ? -52.176 -9.145 29.468 1.00 30.44 263 PHE A CA 1
ATOM 2144 C C . PHE A 1 263 ? -50.860 -8.965 30.249 1.00 30.44 263 PHE A C 1
ATOM 2146 O O . PHE A 1 263 ? -50.752 -9.309 31.421 1.00 30.44 263 PHE A O 1
ATOM 2153 N N . LYS A 1 264 ? -49.898 -8.393 29.519 1.00 28.56 264 LYS A N 1
ATOM 2154 C CA . LYS A 1 264 ? -48.829 -7.445 29.883 1.00 28.56 264 LYS A CA 1
ATOM 2155 C C . LYS A 1 264 ? -49.035 -6.658 31.195 1.00 28.56 264 LYS A C 1
ATOM 2157 O O . LYS A 1 264 ? -50.090 -6.047 31.349 1.00 28.56 264 LYS A O 1
ATOM 2162 N N . ILE A 1 265 ? -47.979 -6.552 32.010 1.00 40.25 265 ILE A N 1
ATOM 2163 C CA . ILE A 1 265 ? -47.184 -5.329 32.280 1.00 40.25 265 ILE A CA 1
ATOM 2164 C C . ILE A 1 265 ? -45.721 -5.771 32.323 1.00 40.25 265 ILE A C 1
ATOM 2166 O O . ILE A 1 265 ? -45.462 -6.831 32.934 1.00 40.25 265 ILE A O 1
#

Foldseek 3Di:
DKKFKDWPPFDPPWAWVVRDRIGRDPDIDIPPGDAQDKTKMWMWDDDPCCVVCVVPGDTDIDIDHHHHDDDVVVVVPVVVPPDLPAFDEWADWDWPDADQQKTKIFTDDDPPDPDQKKKWKWKDKPNDIDIDIDSDRMDMDGRHDQVIKIWMWMWIQDPSGIHDIDDTWIDGRPPPDIDPDDPPDDDDDDDDDDPPPPVPPPPPPPPPPCVVVVVVVVVVVVVVVVVVVVVVVVVVVVVVVVVPDDDDDDDDDDDDDDDDDDDDD

Organism: NCBI:txid387005

Solvent-accessib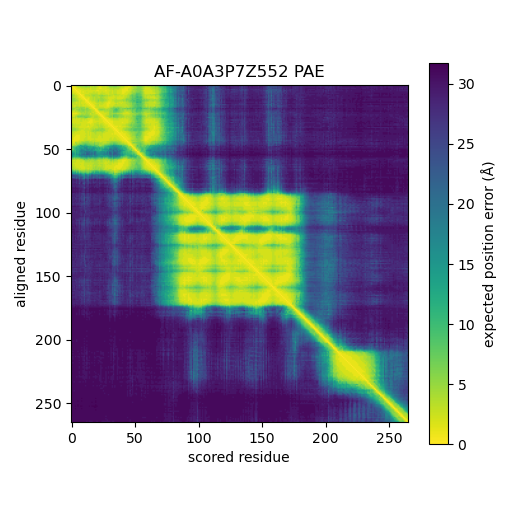le surface area (backbone atoms only — not comparable to full-atom values): 16686 Å² total; per-residue (Å²): 112,37,36,36,61,49,51,88,80,59,54,93,70,45,46,47,43,63,77,56,62,57,44,77,69,99,66,80,46,79,41,67,68,67,59,58,37,77,47,55,36,39,40,33,75,39,46,92,65,52,77,79,46,69,91,68,71,62,62,50,81,48,76,51,67,40,67,63,73,74,64,70,75,64,64,56,56,68,70,59,66,78,52,82,76,69,52,61,65,52,46,69,73,42,79,75,43,81,51,92,34,30,41,26,38,30,40,55,79,74,86,88,55,94,62,93,54,37,32,41,36,38,42,35,40,93,97,44,77,49,77,49,78,42,71,59,61,53,52,73,50,70,81,50,57,57,91,45,60,36,35,37,31,37,19,34,37,52,98,84,42,71,23,51,69,26,79,61,47,35,40,36,46,86,68,88,56,70,52,71,80,78,79,90,77,77,92,76,93,76,92,77,92,76,90,69,83,68,75,77,77,72,74,78,60,73,72,74,58,68,63,59,58,50,51,53,51,51,52,51,52,51,52,54,51,50,52,48,51,50,53,52,50,5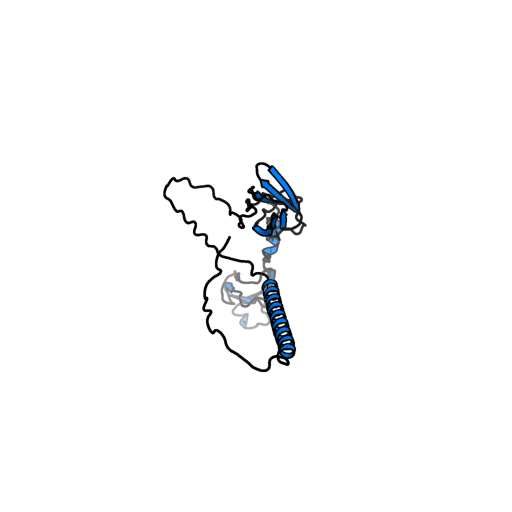2,50,56,54,46,66,69,55,67,82,74,69,82,83,86,81,89,86,76,96,78,79,89,79,86,86,86,91,85,80,90,133